Protein AF-A0AAD7MUB2-F1 (afdb_monomer)

Structure (mmCIF, N/CA/C/O backbone):
data_AF-A0AAD7MUB2-F1
#
_entry.id   AF-A0AAD7MUB2-F1
#
loop_
_atom_site.group_PDB
_atom_site.id
_atom_site.type_symbol
_atom_site.label_atom_id
_atom_site.label_alt_id
_atom_site.label_comp_id
_atom_site.label_asym_id
_atom_site.label_entity_id
_atom_site.label_seq_id
_atom_site.pdbx_PDB_ins_code
_atom_site.Cartn_x
_atom_site.Cartn_y
_atom_site.Cartn_z
_atom_site.occupancy
_atom_site.B_iso_or_equiv
_atom_site.auth_seq_id
_atom_site.auth_comp_id
_atom_site.auth_asym_id
_atom_site.auth_atom_id
_atom_site.pdbx_PDB_model_num
ATOM 1 N N . MET A 1 1 ? -45.805 -14.430 23.068 1.00 70.38 1 MET A N 1
ATOM 2 C CA . MET A 1 1 ? -45.004 -14.776 21.873 1.00 70.38 1 MET A CA 1
ATOM 3 C C . MET A 1 1 ? -43.670 -14.072 22.024 1.00 70.38 1 MET A C 1
ATOM 5 O O . MET A 1 1 ? -43.685 -12.928 22.450 1.00 70.38 1 MET A O 1
ATOM 9 N N . ARG A 1 2 ? -42.536 -14.749 21.812 1.00 73.38 2 ARG A N 1
ATOM 10 C CA . ARG A 1 2 ? -41.240 -14.055 21.768 1.00 73.38 2 ARG A CA 1
ATOM 11 C C . ARG A 1 2 ? -41.116 -13.437 20.384 1.00 73.38 2 ARG A C 1
ATOM 13 O O . ARG A 1 2 ? -41.327 -14.153 19.406 1.00 73.38 2 ARG A O 1
ATOM 20 N N . ASP A 1 3 ? -40.825 -12.145 20.323 1.00 73.94 3 ASP A N 1
ATOM 21 C CA . ASP A 1 3 ? -40.554 -11.480 19.054 1.00 73.94 3 ASP A CA 1
ATOM 22 C C . ASP A 1 3 ? -39.380 -12.177 18.353 1.00 73.94 3 ASP A C 1
ATOM 24 O O . ASP A 1 3 ? -38.435 -12.607 19.027 1.00 73.94 3 ASP A O 1
ATOM 28 N N . PRO A 1 4 ? -39.433 -12.348 17.022 1.00 80.38 4 PRO A N 1
ATOM 29 C CA . PRO A 1 4 ? -38.336 -12.955 16.286 1.00 80.38 4 PRO A CA 1
ATOM 30 C C . PRO A 1 4 ? -37.059 -12.126 16.485 1.00 80.38 4 PRO A C 1
ATOM 32 O O . PRO A 1 4 ? -36.990 -10.961 16.102 1.00 80.38 4 PRO A O 1
ATOM 35 N N . THR A 1 5 ? -36.038 -12.729 17.096 1.00 90.62 5 THR A N 1
ATOM 36 C CA . THR A 1 5 ? -34.732 -12.097 17.317 1.00 90.62 5 THR A CA 1
ATOM 37 C C . THR A 1 5 ? -33.786 -12.424 16.173 1.00 90.62 5 THR A C 1
ATOM 39 O O . THR A 1 5 ? -33.592 -13.596 15.842 1.00 90.62 5 THR A O 1
ATOM 42 N N . PHE A 1 6 ? -33.158 -11.400 15.600 1.00 93.06 6 PHE A N 1
ATOM 43 C CA . PHE A 1 6 ? -32.132 -11.581 14.581 1.00 93.06 6 PHE A CA 1
ATOM 44 C C . PHE A 1 6 ? -30.889 -12.279 15.179 1.00 93.06 6 PHE A C 1
ATOM 46 O O . PHE A 1 6 ? -30.445 -11.870 16.256 1.00 93.06 6 PHE A O 1
ATOM 53 N N . PRO A 1 7 ? -30.323 -13.324 14.542 1.00 96.38 7 PRO A N 1
ATOM 54 C CA . PRO A 1 7 ? -29.142 -14.008 15.067 1.00 96.38 7 PRO A CA 1
ATOM 55 C C . PRO A 1 7 ? -27.932 -13.074 15.204 1.00 96.38 7 PRO A C 1
ATOM 57 O O . PRO A 1 7 ? -27.599 -12.343 14.270 1.00 96.38 7 PRO A O 1
ATOM 60 N N . LEU A 1 8 ? -27.243 -13.138 16.349 1.00 96.31 8 LEU A N 1
ATOM 61 C CA . LEU A 1 8 ? -26.148 -12.220 16.692 1.00 96.31 8 LEU A CA 1
ATOM 62 C C . LEU A 1 8 ? -24.985 -12.270 15.687 1.00 96.31 8 LEU A C 1
ATOM 64 O O . LEU A 1 8 ? -24.450 -11.230 15.310 1.00 96.31 8 LEU A O 1
ATOM 68 N N . ASP A 1 9 ? -24.621 -13.463 15.217 1.00 97.38 9 ASP A N 1
ATOM 69 C CA . ASP A 1 9 ? -23.512 -13.636 14.271 1.00 97.38 9 ASP A CA 1
ATOM 70 C C . ASP A 1 9 ? -23.823 -13.021 12.902 1.00 97.38 9 ASP A C 1
ATOM 72 O O . ASP A 1 9 ? -22.957 -12.406 12.279 1.00 97.38 9 ASP A O 1
ATOM 76 N N . LEU A 1 10 ? -25.081 -13.122 12.456 1.00 97.81 10 LEU A N 1
ATOM 77 C CA . LEU A 1 10 ? -25.530 -12.467 11.229 1.00 97.81 10 LEU A CA 1
ATOM 78 C C . LEU A 1 10 ? -25.554 -10.948 11.402 1.00 97.81 10 LEU A C 1
ATOM 80 O O . LEU A 1 10 ? -25.173 -10.233 10.478 1.00 97.81 10 LEU A O 1
ATOM 84 N N . GLU A 1 11 ? -25.966 -10.449 12.574 1.00 97.62 11 GLU A N 1
ATOM 85 C CA . GLU A 1 11 ? -25.958 -9.012 12.878 1.00 97.62 11 GLU A CA 1
ATOM 86 C C . GLU A 1 11 ? -24.536 -8.467 12.746 1.00 97.62 11 GLU A C 1
ATOM 88 O O . GLU A 1 11 ? -24.288 -7.521 11.996 1.00 97.62 11 GLU A O 1
ATOM 93 N N . ARG A 1 12 ? -23.586 -9.126 13.417 1.00 97.75 12 ARG A N 1
ATOM 94 C CA . ARG A 1 12 ? -22.168 -8.785 13.371 1.00 97.75 12 ARG A CA 1
ATOM 95 C C . ARG A 1 12 ? -21.625 -8.793 11.947 1.00 97.75 12 ARG A C 1
ATOM 97 O O . ARG A 1 12 ? -21.036 -7.799 11.529 1.00 97.75 12 ARG A O 1
ATOM 104 N N . MET A 1 13 ? -21.861 -9.870 11.199 1.00 98.00 13 MET A N 1
ATOM 105 C CA . MET A 1 13 ? -21.395 -10.001 9.818 1.00 98.00 13 MET A CA 1
ATOM 106 C C . MET A 1 13 ? -21.922 -8.867 8.929 1.00 98.00 13 MET A C 1
ATOM 108 O O . MET A 1 13 ? -21.164 -8.312 8.136 1.00 98.00 13 MET A O 1
ATOM 112 N N . ILE A 1 14 ? -23.196 -8.484 9.076 1.00 97.75 14 ILE A N 1
ATOM 113 C CA . ILE A 1 14 ? -23.792 -7.374 8.318 1.00 97.75 14 ILE A CA 1
ATOM 114 C C . ILE A 1 14 ? -23.085 -6.055 8.640 1.00 97.75 14 ILE A C 1
ATOM 116 O O . ILE A 1 14 ? -22.726 -5.319 7.720 1.00 97.75 14 ILE A O 1
ATOM 120 N N . PHE A 1 15 ? -22.859 -5.753 9.921 1.00 98.38 15 PHE A N 1
ATOM 121 C CA . PHE A 1 15 ? -22.204 -4.508 10.327 1.00 98.38 15 PHE A CA 1
ATOM 122 C C . PHE A 1 15 ? -20.728 -4.449 9.924 1.00 98.38 15 PHE A C 1
ATOM 124 O O . PHE A 1 15 ? -20.286 -3.416 9.422 1.00 98.38 15 PHE A O 1
ATOM 131 N N . GLU A 1 16 ? -19.976 -5.540 10.082 1.00 97.75 16 GLU A N 1
ATOM 132 C CA . GLU A 1 16 ? -18.574 -5.621 9.650 1.00 97.75 16 GLU A CA 1
ATOM 133 C C . GLU A 1 16 ? -18.462 -5.500 8.120 1.00 97.75 16 GLU A C 1
ATOM 135 O O . GLU A 1 16 ? -17.639 -4.734 7.615 1.00 97.75 16 GLU A O 1
ATOM 140 N N . LEU A 1 17 ? -19.338 -6.168 7.357 1.00 97.00 17 LEU A N 1
ATOM 141 C CA . LEU A 1 17 ? -19.370 -6.048 5.897 1.00 97.00 17 LEU A CA 1
ATOM 142 C C . LEU A 1 17 ? -19.762 -4.634 5.448 1.00 97.00 17 LEU A C 1
ATOM 144 O O . LEU A 1 17 ? -19.149 -4.088 4.529 1.00 97.00 17 LEU A O 1
ATOM 148 N N . ALA A 1 18 ? -20.746 -4.008 6.099 1.00 96.88 18 ALA A N 1
ATOM 149 C CA . ALA A 1 18 ? -21.127 -2.625 5.822 1.00 96.88 18 ALA A CA 1
ATOM 150 C C . ALA A 1 18 ? -19.971 -1.656 6.119 1.00 96.88 18 ALA A C 1
ATOM 152 O O . ALA A 1 18 ? -19.697 -0.760 5.320 1.00 96.88 18 ALA A O 1
ATOM 153 N N . ALA A 1 19 ? -19.253 -1.866 7.225 1.00 95.50 19 ALA A N 1
ATOM 154 C CA . ALA A 1 19 ? -18.078 -1.083 7.592 1.00 95.50 19 ALA A CA 1
ATOM 155 C C . ALA A 1 19 ? -16.932 -1.234 6.575 1.00 95.50 19 ALA A C 1
ATOM 157 O O . ALA A 1 19 ? -16.300 -0.240 6.215 1.00 95.50 19 ALA A O 1
ATOM 158 N N . LEU A 1 20 ? -16.690 -2.453 6.077 1.00 91.94 20 LEU A N 1
ATOM 159 C CA . LEU A 1 20 ? -15.672 -2.741 5.061 1.00 91.94 20 LEU A CA 1
ATOM 160 C C . LEU A 1 20 ? -16.015 -2.148 3.692 1.00 91.94 20 LEU A C 1
ATOM 162 O O . LEU A 1 20 ? -15.165 -1.531 3.060 1.00 91.94 20 LEU A O 1
ATOM 166 N N . THR A 1 21 ? -17.253 -2.331 3.238 1.00 91.62 21 THR A N 1
ATOM 167 C CA . THR A 1 21 ? -17.696 -1.910 1.897 1.00 91.62 21 THR A CA 1
ATOM 168 C C . THR A 1 21 ? -18.002 -0.419 1.815 1.00 91.62 21 THR A C 1
ATOM 170 O O . THR A 1 21 ? -17.938 0.169 0.736 1.00 91.62 21 THR A O 1
ATOM 173 N N . ARG A 1 22 ? -18.336 0.221 2.944 1.00 91.56 22 ARG A N 1
ATOM 174 C CA . ARG A 1 22 ? -18.648 1.654 3.015 1.00 91.56 22 ARG A CA 1
ATOM 175 C C . ARG A 1 22 ? -17.917 2.326 4.182 1.00 91.56 22 ARG A C 1
ATOM 177 O O . ARG A 1 22 ? -18.574 2.776 5.123 1.00 91.56 22 ARG A O 1
ATOM 184 N N . PRO A 1 23 ? -16.585 2.519 4.111 1.00 90.06 23 PRO A N 1
ATOM 185 C CA . PRO A 1 23 ? -15.813 3.094 5.219 1.00 90.06 23 PRO A CA 1
ATOM 186 C C . PRO A 1 23 ? -16.300 4.471 5.692 1.00 90.06 23 PRO A C 1
ATOM 188 O O . PRO A 1 23 ? -16.226 4.792 6.873 1.00 90.06 23 PRO A O 1
ATOM 191 N N . ARG A 1 24 ? -16.902 5.270 4.799 1.00 88.19 24 ARG A N 1
ATOM 192 C CA . ARG A 1 24 ? -17.523 6.561 5.155 1.00 88.19 24 ARG A CA 1
ATOM 193 C C . ARG A 1 24 ? -18.722 6.433 6.102 1.00 88.19 24 ARG A C 1
ATOM 195 O O . ARG A 1 24 ? -19.047 7.386 6.795 1.00 88.19 24 ARG A O 1
ATOM 202 N N . SER A 1 25 ? -19.384 5.277 6.127 1.00 93.31 25 SER A N 1
ATOM 203 C CA . SER A 1 25 ? -20.539 5.013 6.994 1.00 93.31 25 SER A CA 1
ATOM 204 C C . SER A 1 25 ? -20.143 4.514 8.382 1.00 93.31 25 SER A C 1
ATOM 206 O O . SER A 1 25 ? -20.994 4.498 9.265 1.00 93.31 25 SER A O 1
ATOM 208 N N . VAL A 1 26 ? -18.876 4.138 8.601 1.00 94.75 26 VAL A N 1
ATOM 209 C CA . VAL A 1 26 ? -18.394 3.536 9.857 1.00 94.75 26 VAL A CA 1
ATOM 210 C C . VAL A 1 26 ? -18.782 4.372 11.073 1.00 94.75 26 VAL A C 1
ATOM 212 O O . VAL A 1 26 ? -19.316 3.825 12.029 1.00 94.75 26 VAL A O 1
ATOM 215 N N . LEU A 1 27 ? -18.617 5.696 11.014 1.00 94.44 27 LEU A N 1
ATOM 216 C CA . LEU A 1 27 ? -18.981 6.582 12.125 1.00 94.44 27 LEU A CA 1
ATOM 217 C C . LEU A 1 27 ? -20.468 6.499 12.491 1.00 94.44 27 LEU A C 1
ATOM 219 O O . LEU A 1 27 ? -20.793 6.493 13.671 1.00 94.44 27 LEU A O 1
ATOM 223 N N . ASN A 1 28 ? -21.362 6.367 11.507 1.00 96.94 28 ASN A N 1
ATOM 224 C CA . ASN A 1 28 ? -22.795 6.206 11.764 1.00 96.94 28 ASN A CA 1
ATOM 225 C C . ASN A 1 28 ? -23.104 4.819 12.339 1.00 96.94 28 ASN A C 1
ATOM 227 O O . ASN A 1 28 ? -23.931 4.695 13.238 1.00 96.94 28 ASN A O 1
ATOM 231 N N . LEU A 1 29 ? -22.419 3.777 11.854 1.00 97.75 29 LEU A N 1
ATOM 232 C CA . LEU A 1 29 ? -22.585 2.411 12.359 1.00 97.75 29 LEU A CA 1
ATOM 233 C C . LEU A 1 29 ? -22.169 2.303 13.835 1.00 97.75 29 LEU A C 1
ATOM 235 O O . LEU A 1 29 ? -22.843 1.631 14.612 1.00 97.75 29 LEU A O 1
ATOM 239 N N . LEU A 1 30 ? -21.121 3.023 14.250 1.00 97.50 30 LEU A N 1
ATOM 240 C CA . LEU A 1 30 ? -20.659 3.064 15.644 1.00 97.50 30 LEU A CA 1
ATOM 241 C C . LEU A 1 30 ? -21.696 3.617 16.633 1.00 97.50 30 LEU A C 1
ATOM 243 O O . LEU A 1 30 ? -21.559 3.368 17.832 1.00 97.50 30 LEU A O 1
ATOM 247 N N . LEU A 1 31 ? -22.704 4.353 16.152 1.00 97.75 31 LEU A N 1
ATOM 248 C CA . LEU A 1 31 ? -23.759 4.963 16.968 1.00 97.75 31 LEU A CA 1
ATOM 249 C C . LEU A 1 31 ? -24.996 4.070 17.131 1.00 97.75 31 LEU A C 1
ATOM 251 O O . LEU A 1 31 ? -25.878 4.402 17.917 1.00 97.75 31 LEU A O 1
ATOM 255 N N . VAL A 1 32 ? -25.080 2.950 16.404 1.00 97.81 32 VAL A N 1
ATOM 256 C CA . VAL A 1 32 ? -26.291 2.112 16.371 1.00 97.81 32 VAL A CA 1
ATOM 257 C C . VAL A 1 32 ? -26.535 1.407 17.706 1.00 97.81 32 VAL A C 1
ATOM 259 O O . VAL A 1 32 ? -27.643 1.441 18.234 1.00 97.81 32 VAL A O 1
ATOM 262 N N . ALA A 1 33 ? -25.512 0.747 18.250 1.00 97.62 33 ALA A N 1
ATOM 263 C CA . ALA A 1 33 ? -25.576 0.050 19.531 1.00 97.62 33 ALA A CA 1
ATOM 264 C C . ALA A 1 33 ? -24.166 -0.190 20.084 1.00 97.62 33 ALA A C 1
ATOM 266 O O . ALA A 1 33 ? -23.201 -0.286 19.328 1.00 97.62 33 ALA A O 1
ATOM 267 N N . TRP A 1 34 ? -24.048 -0.393 21.399 1.00 97.81 34 TRP A N 1
ATOM 268 C CA . TRP A 1 34 ? -22.759 -0.667 22.048 1.00 97.81 34 TRP A CA 1
ATOM 269 C C . TRP A 1 34 ? -22.034 -1.901 21.478 1.00 97.81 34 TRP A C 1
ATOM 271 O O . TRP A 1 34 ? -20.836 -1.853 21.217 1.00 97.81 34 TRP A O 1
ATOM 281 N N . ARG A 1 35 ? -22.753 -3.000 21.211 1.00 97.69 35 ARG A N 1
ATOM 282 C CA . ARG A 1 35 ? -22.152 -4.203 20.603 1.00 97.69 35 ARG A CA 1
ATOM 283 C C . ARG A 1 35 ? -21.643 -3.952 19.181 1.00 97.69 35 ARG A C 1
ATOM 285 O O . ARG A 1 35 ? -20.557 -4.401 18.833 1.00 97.69 35 ARG A O 1
ATOM 292 N N . VAL A 1 36 ? -22.392 -3.173 18.396 1.00 97.94 36 VAL A N 1
ATOM 293 C CA . VAL A 1 36 ? -22.002 -2.777 17.036 1.00 97.94 36 VAL A CA 1
ATOM 294 C C . VAL A 1 36 ? -20.756 -1.906 17.086 1.00 97.94 36 VAL A C 1
ATOM 296 O O . VAL A 1 36 ? -19.860 -2.093 16.271 1.00 97.94 36 VAL A O 1
ATOM 299 N N . ASN A 1 37 ? -20.659 -1.015 18.077 1.00 97.88 37 ASN A N 1
ATOM 300 C CA . ASN A 1 37 ? -19.459 -0.225 18.311 1.00 97.88 37 ASN A CA 1
ATOM 301 C C . ASN A 1 37 ? -18.219 -1.122 18.463 1.00 97.88 37 ASN A C 1
ATOM 303 O O . ASN A 1 37 ? -17.254 -0.931 17.733 1.00 97.88 37 ASN A O 1
ATOM 307 N N . ILE A 1 38 ? -18.281 -2.163 19.301 1.00 97.56 38 ILE A N 1
ATOM 308 C CA . ILE A 1 38 ? -17.167 -3.109 19.492 1.00 97.56 38 ILE A CA 1
ATOM 309 C C . ILE A 1 38 ? -16.768 -3.807 18.185 1.00 97.56 38 ILE A C 1
ATOM 311 O O . ILE A 1 38 ? -15.579 -3.958 17.908 1.00 97.56 38 ILE A O 1
ATOM 315 N N . TRP A 1 39 ? -17.741 -4.249 17.387 1.00 97.94 39 TRP A N 1
ATOM 316 C CA . TRP A 1 39 ? -17.469 -4.970 16.138 1.00 97.94 39 TRP A CA 1
ATOM 317 C C . TRP A 1 39 ? -16.909 -4.058 15.047 1.00 97.94 39 TRP A C 1
ATOM 319 O O . TRP A 1 39 ? -16.005 -4.440 14.311 1.00 97.94 39 TRP A O 1
ATOM 329 N N . VAL A 1 40 ? -17.438 -2.840 14.947 1.00 98.25 40 VAL A N 1
ATOM 330 C CA . VAL A 1 40 ? -17.154 -1.919 13.844 1.00 98.25 40 VAL A CA 1
ATOM 331 C C . VAL A 1 40 ? -15.949 -1.021 14.130 1.00 98.25 40 VAL A C 1
ATOM 333 O O . VAL A 1 40 ? -15.270 -0.607 13.193 1.00 98.25 40 VAL A O 1
ATOM 336 N N . GLU A 1 41 ? -15.629 -0.733 15.394 1.00 97.56 41 GLU A N 1
ATOM 337 C CA . GLU A 1 41 ? -14.544 0.188 15.756 1.00 97.56 41 GLU A CA 1
ATOM 338 C C . GLU A 1 41 ? -13.191 -0.161 15.113 1.00 97.56 41 GLU A C 1
ATOM 340 O O . GLU A 1 41 ? -12.570 0.750 14.559 1.00 97.56 41 GLU A O 1
ATOM 345 N N . PRO A 1 42 ? -12.735 -1.428 15.058 1.00 97.62 42 PRO A N 1
ATOM 346 C CA . PRO A 1 42 ? -11.494 -1.778 14.361 1.00 97.62 42 PRO A CA 1
ATOM 347 C C . PRO A 1 42 ? -11.459 -1.327 12.891 1.00 97.62 42 PRO A C 1
ATOM 349 O O . PRO A 1 42 ? -10.398 -0.982 12.371 1.00 97.62 42 PRO A O 1
ATOM 352 N N . HIS A 1 43 ? -12.615 -1.268 12.221 1.00 96.19 43 HIS A N 1
ATOM 353 C CA . HIS A 1 43 ? -12.719 -0.833 10.828 1.00 96.19 43 HIS A CA 1
ATOM 354 C C . HIS A 1 43 ? -12.506 0.673 10.656 1.00 96.19 43 HIS A C 1
ATOM 356 O O . HIS A 1 43 ? -12.027 1.088 9.601 1.00 96.19 43 HIS A O 1
ATOM 362 N N . LEU A 1 44 ? -12.774 1.484 11.687 1.00 95.06 44 LEU A N 1
ATOM 363 C CA . LEU A 1 44 ? -12.456 2.917 11.680 1.00 95.06 44 LEU A CA 1
ATOM 364 C C . LEU A 1 44 ? -10.945 3.153 11.582 1.00 95.06 44 LEU A C 1
ATOM 366 O O . LEU A 1 44 ? -10.503 4.069 10.895 1.00 95.06 44 LEU A O 1
ATOM 370 N N . TYR A 1 45 ? -10.159 2.308 12.252 1.00 96.06 45 TYR A N 1
ATOM 371 C CA . TYR A 1 45 ? -8.700 2.411 12.313 1.00 96.06 45 TYR A CA 1
ATOM 372 C C . TYR A 1 45 ? -7.988 1.577 11.245 1.00 96.06 45 TYR A C 1
ATOM 374 O O . TYR A 1 45 ? -6.760 1.595 11.175 1.00 96.06 45 TYR A O 1
ATOM 382 N N . ARG A 1 46 ? -8.731 0.848 10.402 1.00 96.25 46 ARG A N 1
ATOM 383 C CA . ARG A 1 46 ? -8.153 -0.040 9.384 1.00 96.25 46 ARG A CA 1
ATOM 384 C C . ARG A 1 46 ? -7.213 0.690 8.431 1.00 96.25 46 ARG A C 1
ATOM 386 O O . ARG A 1 46 ? -6.177 0.136 8.056 1.00 96.25 46 ARG A O 1
ATOM 393 N N . THR A 1 47 ? -7.569 1.920 8.077 1.00 95.50 47 THR A N 1
ATOM 394 C CA . THR A 1 47 ? -6.780 2.801 7.219 1.00 95.50 47 THR A CA 1
ATOM 395 C C . THR A 1 47 ? -6.497 4.095 7.962 1.00 95.50 47 THR A C 1
ATOM 397 O O . THR A 1 47 ? -7.426 4.827 8.295 1.00 95.50 47 THR A O 1
ATOM 400 N N . LEU A 1 48 ? -5.220 4.388 8.195 1.00 95.56 48 LEU A N 1
ATOM 401 C CA . LEU A 1 48 ? -4.775 5.639 8.797 1.00 95.56 48 LEU A CA 1
ATOM 402 C C . LEU A 1 48 ? -4.018 6.475 7.771 1.00 95.56 48 LEU A C 1
ATOM 404 O O . LEU A 1 48 ? -3.078 6.000 7.137 1.00 95.56 48 LEU A O 1
ATOM 408 N N . VAL A 1 49 ? -4.424 7.736 7.648 1.00 95.25 49 VAL A N 1
ATOM 409 C CA . VAL A 1 49 ? -3.714 8.755 6.876 1.00 95.25 49 VAL A CA 1
ATOM 410 C C . VAL A 1 49 ? -3.241 9.826 7.848 1.00 95.25 49 VAL A C 1
ATOM 412 O O . VAL A 1 49 ? -4.064 10.508 8.468 1.00 95.25 49 VAL A O 1
ATOM 415 N N . ILE A 1 50 ? -1.925 9.951 8.001 1.00 95.69 50 ILE A N 1
ATOM 416 C CA . ILE A 1 50 ? -1.292 10.883 8.933 1.00 95.69 50 ILE A CA 1
ATOM 417 C C . ILE A 1 50 ? -0.418 11.857 8.152 1.00 95.69 50 ILE A C 1
ATOM 419 O O . ILE A 1 50 ? 0.531 11.453 7.489 1.00 95.69 50 ILE A O 1
ATOM 423 N N . GLY A 1 51 ? -0.746 13.144 8.239 1.00 92.94 51 GLY A N 1
ATOM 424 C CA . GLY A 1 51 ? 0.002 14.206 7.571 1.00 92.94 51 GLY A CA 1
ATOM 425 C C . GLY A 1 51 ? -0.696 15.561 7.629 1.00 92.94 51 GLY A C 1
ATOM 426 O O . GLY A 1 51 ? -1.801 15.637 8.173 1.00 92.94 51 GLY A O 1
ATOM 427 N N . PRO A 1 52 ? -0.082 16.639 7.107 1.00 86.38 52 PRO A N 1
ATOM 428 C CA . PRO A 1 52 ? -0.530 18.017 7.319 1.00 86.38 52 PRO A CA 1
ATOM 429 C C . PRO A 1 52 ? -1.732 18.440 6.463 1.00 86.38 52 PRO A C 1
ATOM 431 O O . PRO A 1 52 ? -2.559 19.212 6.956 1.00 86.38 52 PRO A O 1
ATOM 434 N N . SER A 1 53 ? -1.891 17.923 5.241 1.00 81.69 53 SER A N 1
ATOM 435 C CA . SER A 1 53 ? -2.967 18.348 4.328 1.00 81.69 53 SER A CA 1
ATOM 436 C C . SER A 1 53 ? -4.043 17.266 4.143 1.00 81.69 53 SER A C 1
ATOM 438 O O . SER A 1 53 ? -3.784 16.079 4.361 1.00 81.69 53 SER A O 1
ATOM 440 N N . PRO A 1 54 ? -5.286 17.653 3.800 1.00 75.69 54 PRO A N 1
ATOM 441 C CA . PRO A 1 54 ? -6.377 16.705 3.606 1.00 75.69 54 PRO A CA 1
ATOM 442 C C . PRO A 1 54 ? -6.145 15.807 2.385 1.00 75.69 54 PRO A C 1
ATOM 444 O O . PRO A 1 54 ? -5.750 16.276 1.322 1.00 75.69 54 PRO A O 1
ATOM 447 N N . VAL A 1 55 ? -6.469 14.523 2.539 1.00 78.50 55 VAL A N 1
ATOM 448 C CA . VAL A 1 55 ? -6.636 13.571 1.434 1.00 78.50 55 VAL A CA 1
ATOM 449 C C . VAL A 1 55 ? -8.133 13.351 1.244 1.00 78.50 55 VAL A C 1
ATOM 451 O O . VAL A 1 55 ? -8.850 13.065 2.204 1.00 78.50 55 VAL A O 1
ATOM 454 N N . PHE A 1 56 ? -8.636 13.539 0.026 1.00 78.69 56 PHE A N 1
ATOM 455 C CA . PHE A 1 56 ? -10.075 13.545 -0.221 1.00 78.69 56 PHE A CA 1
ATOM 456 C C . PHE A 1 56 ? -10.712 12.163 -0.009 1.00 78.69 56 PHE A C 1
ATOM 458 O O . PHE A 1 56 ? -10.511 11.233 -0.782 1.00 78.69 56 PHE A O 1
ATOM 465 N N . GLY A 1 57 ? -11.583 12.044 0.994 1.00 77.44 57 GLY A N 1
ATOM 466 C CA . GLY A 1 57 ? -12.446 10.873 1.166 1.00 77.44 57 GLY A CA 1
ATOM 467 C C . GLY A 1 57 ? -11.922 9.773 2.091 1.00 77.44 57 GLY A C 1
ATOM 468 O O . GLY A 1 57 ? -12.646 8.791 2.269 1.00 77.44 57 GLY A O 1
ATOM 469 N N . LEU A 1 58 ? -10.754 9.955 2.714 1.00 81.75 58 LEU A N 1
ATOM 470 C CA . LEU A 1 58 ? -10.278 9.134 3.831 1.00 81.75 58 LEU A CA 1
ATOM 471 C C . LEU A 1 58 ? -10.212 9.958 5.127 1.00 81.75 58 LEU A C 1
ATOM 473 O O . LEU A 1 58 ? -9.837 11.133 5.082 1.00 81.75 58 LEU A O 1
ATOM 477 N N . PRO A 1 59 ? -10.548 9.370 6.291 1.00 81.06 59 PRO A N 1
ATOM 478 C CA . PRO A 1 59 ? -10.324 10.021 7.576 1.00 81.06 59 PRO A CA 1
ATOM 479 C C . PRO A 1 59 ? -8.837 10.346 7.769 1.00 81.06 59 PRO A C 1
ATOM 481 O O . PRO A 1 59 ? -7.983 9.461 7.702 1.00 81.06 59 PRO A O 1
ATOM 484 N N . ARG A 1 60 ? -8.533 11.623 8.020 1.00 88.06 60 ARG A N 1
ATOM 485 C CA . ARG A 1 60 ? -7.181 12.098 8.336 1.00 88.06 60 ARG A CA 1
ATOM 486 C C . ARG A 1 60 ? -7.010 12.239 9.840 1.00 88.06 60 ARG A C 1
ATOM 488 O O . ARG A 1 60 ? -7.906 12.714 10.536 1.00 88.06 60 ARG A O 1
ATOM 495 N N . CYS A 1 61 ? -5.820 11.909 10.313 1.00 92.56 61 CYS A N 1
ATOM 496 C CA . CYS A 1 61 ? -5.400 12.088 11.689 1.00 92.56 61 CYS A CA 1
ATOM 497 C C . CYS A 1 61 ? -4.136 12.963 11.724 1.00 92.56 61 CYS A C 1
ATOM 499 O O . CYS A 1 61 ? -3.202 12.720 10.966 1.00 92.56 61 CYS A O 1
ATOM 501 N N . SER A 1 62 ? -4.089 13.999 12.567 1.00 94.88 62 SER A N 1
ATOM 502 C CA . SER A 1 62 ? -2.824 14.703 12.828 1.00 94.88 62 SER A CA 1
ATOM 503 C C . SER A 1 62 ? -1.936 13.861 13.749 1.00 94.88 62 SER A C 1
ATOM 505 O O . SER A 1 62 ? -2.416 12.927 14.396 1.00 94.88 62 SER A O 1
ATOM 507 N N . VAL A 1 63 ? -0.652 14.201 13.866 1.00 95.75 63 VAL A N 1
ATOM 508 C CA . VAL A 1 63 ? 0.255 13.506 14.795 1.00 95.75 63 VAL A CA 1
ATOM 509 C C . VAL A 1 63 ? -0.243 13.629 16.243 1.00 95.75 63 VAL A C 1
ATOM 511 O O . VAL A 1 63 ? -0.191 12.670 17.010 1.00 95.75 63 VAL A O 1
ATOM 514 N N . GLU A 1 64 ? -0.808 14.774 16.624 1.00 96.31 64 GLU A N 1
ATOM 515 C CA . GLU A 1 64 ? -1.367 15.011 17.958 1.00 96.31 64 GLU A CA 1
ATOM 516 C C . GLU A 1 64 ? -2.591 14.130 18.222 1.00 96.31 64 GLU A C 1
ATOM 518 O O . GLU A 1 64 ? -2.718 13.555 19.306 1.00 96.31 64 GLU A O 1
ATOM 523 N N . ILE A 1 65 ? -3.486 13.999 17.237 1.00 95.88 65 ILE A N 1
ATOM 524 C CA . ILE A 1 65 ? -4.650 13.110 17.339 1.00 95.88 65 ILE A CA 1
ATOM 525 C C . ILE A 1 65 ? -4.177 11.655 17.418 1.00 95.88 65 ILE A C 1
ATOM 527 O O . ILE A 1 65 ? -4.675 10.903 18.256 1.00 95.88 65 ILE A O 1
ATOM 531 N N . PHE A 1 66 ? -3.171 11.266 16.632 1.00 97.00 66 PHE A N 1
ATOM 532 C CA . PHE A 1 66 ? -2.609 9.919 16.683 1.00 97.00 66 PHE A CA 1
ATOM 533 C C . PHE A 1 66 ? -2.014 9.614 18.061 1.00 97.00 66 PHE A C 1
ATOM 535 O O . PHE A 1 66 ? -2.309 8.577 18.651 1.00 97.00 66 PHE A O 1
ATOM 542 N N . ASN A 1 67 ? -1.276 10.556 18.644 1.00 97.06 67 ASN A N 1
ATOM 543 C CA . ASN A 1 67 ? -0.748 10.417 19.999 1.00 97.06 67 ASN A CA 1
ATOM 544 C C . ASN A 1 67 ? -1.862 10.255 21.048 1.00 97.06 67 ASN A C 1
ATOM 546 O O . ASN A 1 67 ? -1.694 9.510 22.014 1.00 97.06 67 ASN A O 1
ATOM 550 N N . ARG A 1 68 ? -3.022 10.903 20.870 1.00 97.44 68 ARG A N 1
ATOM 551 C CA . ARG A 1 68 ? -4.200 10.669 21.728 1.00 97.44 68 ARG A CA 1
ATOM 552 C C . ARG A 1 68 ? -4.784 9.271 21.527 1.00 97.44 68 ARG A C 1
ATOM 554 O O . ARG A 1 68 ? -5.154 8.630 22.508 1.00 97.44 68 ARG A O 1
ATOM 561 N N . ILE A 1 69 ? -4.832 8.778 20.290 1.00 96.75 69 ILE A N 1
ATOM 562 C CA . ILE A 1 69 ? -5.267 7.408 19.983 1.00 96.75 69 ILE A CA 1
ATOM 563 C C . ILE A 1 69 ? -4.354 6.398 20.689 1.00 96.75 69 ILE A C 1
ATOM 565 O O . ILE A 1 69 ? -4.853 5.538 21.405 1.00 96.75 69 ILE A O 1
ATOM 569 N N . VAL A 1 70 ? -3.031 6.547 20.586 1.00 97.25 70 VAL A N 1
ATOM 570 C CA . VAL A 1 70 ? -2.056 5.663 21.257 1.00 97.25 70 VAL A CA 1
ATOM 571 C C . VAL A 1 70 ? -2.224 5.659 22.780 1.00 97.25 70 VAL A C 1
ATOM 573 O O . VAL A 1 70 ? -2.050 4.624 23.413 1.00 97.25 70 VAL A O 1
ATOM 576 N N . ARG A 1 71 ? -2.596 6.793 23.387 1.00 97.38 71 ARG A N 1
ATOM 577 C CA . ARG A 1 71 ? -2.846 6.882 24.839 1.00 97.38 71 ARG A CA 1
ATOM 578 C C . ARG A 1 71 ? -4.170 6.255 25.279 1.00 97.38 71 ARG A C 1
ATOM 580 O O . ARG A 1 71 ? -4.304 5.899 26.442 1.00 97.38 71 ARG A O 1
ATOM 587 N N . THR A 1 72 ? -5.156 6.185 24.388 1.00 97.38 72 THR A N 1
ATOM 588 C CA . THR A 1 72 ? -6.526 5.742 24.714 1.00 97.38 72 THR A CA 1
ATOM 589 C C . THR A 1 72 ? -6.822 4.319 24.256 1.00 97.38 72 THR A C 1
ATOM 591 O O . THR A 1 72 ? -7.726 3.681 24.792 1.00 97.38 72 THR A O 1
ATOM 594 N N . LYS A 1 73 ? -6.072 3.804 23.279 1.00 97.50 73 LYS A N 1
ATOM 595 C CA . LYS A 1 73 ? -6.203 2.449 22.743 1.00 97.50 73 LYS A CA 1
ATOM 596 C C . LYS A 1 73 ? -5.051 1.575 23.214 1.00 97.50 73 LYS A C 1
ATOM 598 O O . LYS A 1 73 ? -3.924 2.036 23.364 1.00 97.50 73 LYS A O 1
ATOM 603 N N . SER A 1 74 ? -5.325 0.289 23.427 1.00 96.94 74 SER A N 1
ATOM 604 C CA . SER A 1 74 ? -4.266 -0.653 23.777 1.00 96.94 74 SER A CA 1
ATOM 605 C C . SER A 1 74 ? -3.301 -0.855 22.595 1.00 96.94 74 SER A C 1
ATOM 607 O O . SER A 1 74 ? -3.722 -0.809 21.433 1.00 96.94 74 SER A O 1
ATOM 609 N N . PRO A 1 75 ? -2.016 -1.162 22.847 1.00 96.31 75 PRO A N 1
ATOM 610 C CA . PRO A 1 75 ? -1.074 -1.491 21.775 1.00 96.31 75 PRO A CA 1
ATOM 611 C C . PRO A 1 75 ? -1.531 -2.674 20.906 1.00 96.31 75 PRO A C 1
ATOM 613 O O . PRO A 1 75 ? -1.337 -2.675 19.690 1.00 96.31 75 PRO A O 1
ATOM 616 N N . SER A 1 76 ? -2.184 -3.674 21.510 1.00 96.81 76 SER A N 1
ATOM 617 C CA . SER A 1 76 ? -2.749 -4.818 20.785 1.00 96.81 76 SER A CA 1
ATOM 618 C C . SER A 1 76 ? -3.898 -4.411 19.863 1.00 96.81 76 SER A C 1
ATOM 620 O O . SER A 1 76 ? -4.005 -4.945 18.761 1.00 96.81 76 SER A O 1
ATOM 622 N N . PHE A 1 77 ? -4.720 -3.437 20.264 1.00 97.50 77 PHE A N 1
ATOM 623 C CA . PHE A 1 77 ? -5.802 -2.921 19.433 1.00 97.50 77 PHE A CA 1
ATOM 624 C C . PHE A 1 77 ? -5.263 -2.294 18.145 1.00 97.50 77 PHE A C 1
ATOM 626 O O . PHE A 1 77 ? -5.721 -2.656 17.063 1.00 97.50 77 PHE A O 1
ATOM 633 N N . LEU A 1 78 ? -4.265 -1.406 18.231 1.00 97.06 78 LEU A N 1
ATOM 634 C CA . LEU A 1 78 ? -3.694 -0.752 17.045 1.00 97.06 78 LEU A CA 1
ATOM 635 C C . LEU A 1 78 ? -2.965 -1.743 16.140 1.00 97.06 78 LEU A C 1
ATOM 637 O O . LEU A 1 78 ? -3.193 -1.746 14.931 1.00 97.06 78 LEU A O 1
ATOM 641 N N . ARG A 1 79 ? -2.179 -2.655 16.726 1.00 95.94 79 ARG A N 1
ATOM 642 C CA . ARG A 1 79 ? -1.548 -3.766 15.999 1.00 95.94 79 ARG A CA 1
ATOM 643 C C . ARG A 1 79 ? -2.577 -4.590 15.217 1.00 95.94 79 ARG A C 1
ATOM 645 O O . ARG A 1 79 ? -2.343 -4.952 14.068 1.00 95.94 79 ARG A O 1
ATOM 652 N N . ASN A 1 80 ? -3.732 -4.871 15.811 1.00 96.31 80 ASN A N 1
ATOM 653 C CA . ASN A 1 80 ? -4.740 -5.721 15.184 1.00 96.31 80 ASN A CA 1
ATOM 654 C C . ASN A 1 80 ? -5.688 -4.969 14.248 1.00 96.31 80 ASN A C 1
ATOM 656 O O . ASN A 1 80 ? -6.253 -5.607 13.364 1.00 96.31 80 ASN A O 1
ATOM 660 N N . SER A 1 81 ? -5.848 -3.657 14.407 1.00 96.94 81 SER A N 1
ATOM 661 C CA . SER A 1 81 ? -6.813 -2.876 13.628 1.00 96.94 81 SER A CA 1
ATOM 662 C C . SER A 1 81 ? -6.179 -2.242 12.395 1.00 96.94 81 SER A C 1
ATOM 664 O O . SER A 1 81 ? -6.758 -2.320 11.317 1.00 96.94 81 SER A O 1
ATOM 666 N N . VAL A 1 82 ? -4.979 -1.667 12.516 1.00 97.31 82 VAL A N 1
ATOM 667 C CA . VAL A 1 82 ? -4.334 -0.927 11.422 1.00 97.31 82 VAL A CA 1
ATOM 668 C C . VAL A 1 82 ? -3.777 -1.901 10.382 1.00 97.31 82 VAL A C 1
ATOM 670 O O . VAL A 1 82 ? -3.018 -2.814 10.710 1.00 97.31 82 VAL A O 1
ATOM 673 N N . ARG A 1 83 ? -4.166 -1.714 9.116 1.00 97.44 83 ARG A N 1
ATOM 674 C CA . ARG A 1 83 ? -3.706 -2.514 7.964 1.00 97.44 83 ARG A CA 1
ATOM 675 C C . ARG A 1 83 ? -3.091 -1.655 6.872 1.00 97.44 83 ARG A C 1
ATOM 677 O O . ARG A 1 83 ? -2.140 -2.087 6.227 1.00 97.44 83 ARG A O 1
ATOM 684 N N . ASN A 1 84 ? -3.608 -0.444 6.698 1.00 97.31 84 ASN A N 1
ATOM 685 C CA . ASN A 1 84 ? -3.126 0.506 5.711 1.00 97.31 84 ASN A CA 1
ATOM 686 C C . ASN A 1 84 ? -2.661 1.769 6.421 1.00 97.31 84 ASN A C 1
ATOM 688 O O . ASN A 1 84 ? -3.417 2.356 7.198 1.00 97.31 84 ASN A O 1
ATOM 692 N N . LEU A 1 85 ? -1.434 2.184 6.143 1.00 96.56 85 LEU A N 1
ATOM 693 C CA . LEU A 1 85 ? -0.848 3.373 6.729 1.00 96.56 85 LEU A CA 1
ATOM 694 C C . LEU A 1 85 ? -0.249 4.241 5.629 1.00 96.56 85 LEU A C 1
ATOM 696 O O . LEU A 1 85 ? 0.625 3.800 4.886 1.00 96.56 85 LEU A O 1
ATOM 700 N N . MET A 1 86 ? -0.719 5.480 5.556 1.00 95.94 86 MET A N 1
ATOM 701 C CA . MET A 1 86 ? -0.093 6.541 4.783 1.00 95.94 86 MET A CA 1
ATOM 702 C C . MET A 1 86 ? 0.477 7.573 5.744 1.00 95.94 86 MET A C 1
ATOM 704 O O . MET A 1 86 ? -0.249 8.113 6.582 1.00 95.94 86 MET A O 1
ATOM 708 N N . ILE A 1 87 ? 1.765 7.851 5.598 1.00 94.44 87 ILE A N 1
ATOM 709 C CA . ILE A 1 87 ? 2.479 8.877 6.346 1.00 94.44 87 ILE A CA 1
ATOM 710 C C . ILE A 1 87 ? 2.974 9.921 5.354 1.00 94.44 87 ILE A C 1
ATOM 712 O O . ILE A 1 87 ? 3.586 9.572 4.346 1.00 94.44 87 ILE A O 1
ATOM 716 N N . TRP A 1 88 ? 2.726 11.194 5.640 1.00 91.94 88 TRP A N 1
ATOM 717 C CA . TRP A 1 88 ? 3.189 12.292 4.804 1.00 91.94 88 TRP A CA 1
ATOM 718 C C . TRP A 1 88 ? 3.521 13.528 5.629 1.00 91.94 88 TRP A C 1
ATOM 720 O O . TRP A 1 88 ? 2.728 13.921 6.480 1.00 91.94 88 TRP A O 1
ATOM 730 N N . GLY A 1 89 ? 4.665 14.166 5.365 1.00 90.50 89 GLY A N 1
ATOM 731 C CA . GLY A 1 89 ? 5.002 15.456 5.974 1.00 90.50 89 GLY A CA 1
ATOM 732 C C . GLY A 1 89 ? 5.111 15.392 7.500 1.00 90.50 89 GLY A C 1
ATOM 733 O O . GLY A 1 89 ? 4.672 16.308 8.193 1.00 90.50 89 GLY A O 1
ATOM 734 N N . VAL A 1 90 ? 5.645 14.285 8.019 1.00 92.19 90 VAL A N 1
ATOM 735 C CA . VAL A 1 90 ? 5.980 14.111 9.439 1.00 92.19 90 VAL A CA 1
ATOM 736 C C . VAL A 1 90 ? 7.491 13.957 9.584 1.00 92.19 90 VAL A C 1
ATOM 738 O O . VAL A 1 90 ? 8.174 13.559 8.639 1.00 92.19 90 VAL A O 1
ATOM 741 N N . THR A 1 91 ? 8.019 14.229 10.774 1.00 91.75 91 THR A N 1
ATOM 742 C CA . THR A 1 91 ? 9.444 14.007 11.048 1.00 91.75 91 THR A CA 1
ATOM 743 C C . THR A 1 91 ? 9.756 12.519 11.167 1.00 91.75 91 THR A C 1
ATOM 745 O O . THR A 1 91 ? 8.890 11.705 11.507 1.00 91.75 91 THR A O 1
ATOM 748 N N . ALA A 1 92 ? 11.019 12.149 10.980 1.00 89.06 92 ALA A N 1
ATOM 749 C CA . ALA A 1 92 ? 11.459 10.765 11.114 1.00 89.06 92 ALA A CA 1
ATOM 750 C C . ALA A 1 92 ? 11.102 10.135 12.477 1.00 89.06 92 ALA A C 1
ATOM 752 O O . ALA A 1 92 ? 10.618 9.005 12.563 1.00 89.06 92 ALA A O 1
ATOM 753 N N . ASN A 1 93 ? 11.253 10.892 13.568 1.00 90.31 93 ASN A N 1
ATOM 754 C CA . ASN A 1 93 ? 10.889 10.430 14.911 1.00 90.31 93 ASN A CA 1
ATOM 755 C C . ASN A 1 93 ? 9.376 10.208 15.074 1.00 90.31 93 ASN A C 1
ATOM 757 O O . ASN A 1 93 ? 8.950 9.277 15.768 1.00 90.31 93 ASN A O 1
ATOM 761 N N . GLN A 1 94 ? 8.556 11.040 14.428 1.00 93.31 94 GLN A N 1
ATOM 762 C CA . GLN A 1 94 ? 7.105 10.861 14.413 1.00 93.31 94 GLN A CA 1
ATOM 763 C C . GLN A 1 94 ? 6.730 9.609 13.619 1.00 93.31 94 GLN A C 1
ATOM 765 O O . GLN A 1 94 ? 5.993 8.772 14.137 1.00 93.31 94 GLN A O 1
ATOM 770 N N . ALA A 1 95 ? 7.286 9.433 12.418 1.00 93.12 95 ALA A N 1
ATOM 771 C CA . ALA A 1 95 ? 7.061 8.245 11.599 1.00 93.12 95 ALA A CA 1
ATOM 772 C C . ALA A 1 95 ? 7.474 6.959 12.334 1.00 93.12 95 ALA A C 1
ATOM 774 O O . ALA A 1 95 ? 6.672 6.031 12.414 1.00 93.12 95 ALA A O 1
ATOM 775 N N . LYS A 1 96 ? 8.647 6.936 12.983 1.00 92.12 96 LYS A N 1
ATOM 776 C CA . LYS A 1 96 ? 9.073 5.829 13.856 1.00 92.12 96 LYS A CA 1
ATOM 777 C C . LYS A 1 96 ? 8.027 5.510 14.926 1.00 92.12 96 LYS A C 1
ATOM 779 O O . LYS A 1 96 ? 7.618 4.362 15.062 1.00 92.12 96 LYS A O 1
ATOM 784 N N . THR A 1 97 ? 7.570 6.522 15.665 1.00 93.75 97 THR A N 1
ATOM 785 C CA . THR A 1 97 ? 6.571 6.348 16.736 1.00 93.75 97 THR A CA 1
ATOM 786 C C . THR A 1 97 ? 5.257 5.773 16.199 1.00 93.75 97 THR A C 1
ATOM 788 O O . THR A 1 97 ? 4.682 4.864 16.799 1.00 93.75 97 THR A O 1
ATOM 791 N N . ILE A 1 98 ? 4.797 6.276 15.051 1.00 95.31 98 ILE A N 1
ATOM 792 C CA . ILE A 1 98 ? 3.572 5.823 14.387 1.00 95.31 98 ILE A CA 1
ATOM 793 C C . ILE A 1 98 ? 3.698 4.359 13.951 1.00 95.31 98 ILE A C 1
ATOM 795 O O . ILE A 1 98 ? 2.821 3.548 14.259 1.00 95.31 98 ILE A O 1
ATOM 799 N N . ILE A 1 99 ? 4.790 4.019 13.264 1.00 95.00 99 ILE A N 1
ATOM 800 C CA . ILE A 1 99 ? 5.051 2.676 12.738 1.00 95.00 99 ILE A CA 1
ATOM 801 C C . ILE A 1 99 ? 5.174 1.676 13.894 1.00 95.00 99 ILE A C 1
ATOM 803 O O . ILE A 1 99 ? 4.477 0.664 13.897 1.00 95.00 99 ILE A O 1
ATOM 807 N N . SER A 1 100 ? 5.953 1.986 14.935 1.00 94.44 100 SER A N 1
ATOM 808 C CA . SER A 1 100 ? 6.106 1.115 16.111 1.00 94.44 100 SER A CA 1
ATOM 809 C C . SER A 1 100 ? 4.788 0.807 16.832 1.00 94.44 100 SER A C 1
ATOM 811 O O . SER A 1 100 ? 4.639 -0.276 17.400 1.00 94.44 100 SER A O 1
ATOM 813 N N . ALA A 1 101 ? 3.815 1.721 16.810 1.00 95.88 101 ALA A N 1
ATOM 814 C CA . ALA A 1 101 ? 2.505 1.496 17.420 1.00 95.88 101 ALA A CA 1
ATOM 815 C C . ALA A 1 101 ? 1.582 0.592 16.574 1.00 95.88 101 ALA A C 1
ATOM 817 O O . ALA A 1 101 ? 0.628 0.015 17.101 1.00 95.88 101 ALA A O 1
ATOM 818 N N . CYS A 1 102 ? 1.862 0.438 15.277 1.00 96.19 102 CYS A N 1
ATOM 819 C CA . CYS A 1 102 ? 0.991 -0.215 14.302 1.00 96.19 102 CYS A CA 1
ATOM 820 C C . CYS A 1 102 ? 1.620 -1.512 13.758 1.00 96.19 102 CYS A C 1
ATOM 822 O O . CYS A 1 102 ? 1.953 -1.613 12.586 1.00 96.19 102 CYS A O 1
ATOM 824 N N . GLY A 1 103 ? 1.760 -2.550 14.586 1.00 95.31 103 GLY A N 1
ATOM 825 C CA . GLY A 1 103 ? 2.469 -3.780 14.178 1.00 95.31 103 GLY A CA 1
ATOM 826 C C . GLY A 1 103 ? 1.788 -4.661 13.112 1.00 95.31 103 GLY A C 1
ATOM 827 O O . GLY A 1 103 ? 2.365 -5.664 12.713 1.00 95.31 103 GLY A O 1
ATOM 828 N N . GLY A 1 104 ? 0.563 -4.350 12.676 1.00 96.50 104 GLY A N 1
ATOM 829 C CA . GLY A 1 104 ? -0.185 -5.153 11.697 1.00 96.50 104 GLY A CA 1
ATOM 830 C C . GLY A 1 104 ? -0.288 -4.538 10.305 1.00 96.50 104 GLY A C 1
ATOM 831 O O . GLY A 1 104 ? -1.176 -4.934 9.547 1.00 96.50 104 GLY A O 1
ATOM 832 N N . ILE A 1 105 ? 0.556 -3.556 9.981 1.00 97.62 105 ILE A N 1
ATOM 833 C CA . ILE A 1 105 ? 0.552 -2.894 8.673 1.00 97.62 105 ILE A CA 1
ATOM 834 C C . ILE A 1 105 ? 0.847 -3.915 7.567 1.00 97.62 105 ILE A C 1
ATOM 836 O O . ILE A 1 105 ? 1.792 -4.692 7.652 1.00 97.62 105 ILE A O 1
ATOM 840 N N . GLN A 1 106 ? 0.031 -3.874 6.516 1.00 97.62 106 GLN A N 1
ATOM 841 C CA . GLN A 1 106 ? 0.194 -4.648 5.282 1.00 97.62 106 GLN A CA 1
ATOM 842 C C . GLN A 1 106 ? 0.512 -3.743 4.089 1.00 97.62 106 GLN A C 1
ATOM 844 O O . GLN A 1 106 ? 1.216 -4.163 3.174 1.00 97.62 106 GLN A O 1
ATOM 849 N N . ASN A 1 107 ? 0.008 -2.506 4.115 1.00 97.62 107 ASN A N 1
ATOM 850 C CA . ASN A 1 107 ? 0.192 -1.499 3.077 1.00 97.62 107 ASN A CA 1
ATOM 851 C C . ASN A 1 107 ? 0.793 -0.243 3.701 1.00 97.62 107 ASN A C 1
ATOM 853 O O . ASN A 1 107 ? 0.113 0.432 4.480 1.00 97.62 107 ASN A O 1
ATOM 857 N N . LEU A 1 108 ? 2.039 0.071 3.359 1.00 96.31 108 LEU A N 1
ATOM 858 C CA . LEU A 1 108 ? 2.741 1.242 3.870 1.00 96.31 108 LEU A CA 1
ATOM 859 C C . LEU A 1 108 ? 3.076 2.195 2.731 1.00 96.31 108 LEU A C 1
ATOM 861 O O . LEU A 1 108 ? 3.818 1.832 1.824 1.00 96.31 108 LEU A O 1
ATOM 865 N N . LYS A 1 109 ? 2.552 3.418 2.802 1.00 95.19 109 LYS A N 1
ATOM 866 C CA . LYS A 1 109 ? 2.908 4.514 1.903 1.00 95.19 109 LYS A CA 1
ATOM 867 C C . LYS A 1 109 ? 3.576 5.631 2.689 1.00 95.19 109 LYS A C 1
ATOM 869 O O . LYS A 1 109 ? 2.978 6.157 3.626 1.00 95.19 109 LYS A O 1
ATOM 874 N N . ILE A 1 110 ? 4.798 5.989 2.315 1.00 92.31 110 ILE A N 1
ATOM 875 C CA . ILE A 1 110 ? 5.566 7.053 2.962 1.00 92.31 110 ILE A CA 1
ATOM 876 C C . ILE A 1 110 ? 5.888 8.108 1.917 1.00 92.31 110 ILE A C 1
ATOM 878 O O . ILE A 1 110 ? 6.513 7.832 0.900 1.00 92.31 110 ILE A O 1
ATOM 882 N N . LEU A 1 111 ? 5.420 9.323 2.168 1.00 87.62 111 LEU A N 1
ATOM 883 C CA . LEU A 1 111 ? 5.642 10.479 1.316 1.00 87.62 111 LEU A CA 1
ATOM 884 C C . LEU A 1 111 ? 6.504 11.467 2.103 1.00 87.62 111 LEU A C 1
ATOM 886 O O . LEU A 1 111 ? 6.004 12.076 3.045 1.00 87.62 111 LEU A O 1
ATOM 890 N N . ALA A 1 112 ? 7.776 11.601 1.724 1.00 68.38 112 ALA A N 1
ATOM 891 C CA . ALA A 1 112 ? 8.723 12.601 2.225 1.00 68.38 112 ALA A CA 1
ATOM 892 C C . ALA A 1 112 ? 8.684 12.814 3.755 1.00 68.38 112 ALA A C 1
ATOM 894 O O . ALA A 1 112 ? 7.976 13.690 4.270 1.00 68.38 112 ALA A O 1
ATOM 895 N N . ALA A 1 113 ? 9.474 12.028 4.487 1.00 61.94 113 ALA A N 1
ATOM 896 C CA . ALA A 1 113 ? 9.895 12.452 5.817 1.00 61.94 113 ALA A CA 1
ATOM 897 C C . ALA A 1 113 ? 10.916 13.588 5.644 1.00 61.94 113 ALA A C 1
ATOM 899 O O . ALA A 1 113 ? 11.740 13.541 4.736 1.00 61.94 113 ALA A O 1
ATOM 900 N N . SER A 1 114 ? 10.860 14.621 6.490 1.00 68.12 114 SER A N 1
ATOM 901 C CA . SER A 1 114 ? 11.843 15.720 6.447 1.00 68.12 114 SER A CA 1
ATOM 902 C C . SER A 1 114 ? 13.281 15.243 6.669 1.00 68.12 114 SER A C 1
ATOM 904 O O . SER A 1 114 ? 14.217 15.931 6.283 1.00 68.12 114 SER A O 1
ATOM 906 N N . ASP A 1 115 ? 13.426 14.071 7.291 1.00 79.12 115 ASP A N 1
ATOM 907 C CA . ASP A 1 115 ? 14.675 13.454 7.712 1.00 79.12 115 ASP A CA 1
ATOM 908 C C . ASP A 1 115 ? 14.596 11.933 7.490 1.00 79.12 115 ASP A C 1
ATOM 910 O O . ASP A 1 115 ? 13.502 11.363 7.443 1.00 79.12 115 ASP A O 1
ATOM 914 N N . GLN A 1 116 ? 15.748 11.264 7.429 1.00 79.56 116 GLN A N 1
ATOM 915 C CA . GLN A 1 116 ? 15.833 9.802 7.344 1.00 79.56 116 GLN A CA 1
ATOM 916 C C . GLN A 1 116 ? 15.281 9.128 8.607 1.00 79.56 116 GLN A C 1
ATOM 918 O O . GLN A 1 116 ? 15.557 9.553 9.735 1.00 79.56 116 GLN A O 1
ATOM 923 N N . LEU A 1 117 ? 14.544 8.026 8.439 1.00 82.00 117 LEU A N 1
ATOM 924 C CA . LEU A 1 117 ? 14.148 7.185 9.565 1.00 82.00 117 LEU A CA 1
ATOM 925 C C . LEU A 1 117 ? 15.376 6.610 10.289 1.00 82.00 117 LEU A C 1
ATOM 927 O O . LEU A 1 117 ? 16.258 6.033 9.655 1.00 82.00 117 LEU A O 1
ATOM 931 N N . PRO A 1 118 ? 15.428 6.667 11.634 1.00 80.06 118 PRO A N 1
ATOM 932 C CA . PRO A 1 118 ? 16.501 6.020 12.375 1.00 80.06 118 PRO A CA 1
ATOM 933 C C . PRO A 1 118 ? 16.512 4.514 12.095 1.00 80.06 118 PRO A C 1
ATOM 935 O O . PRO A 1 118 ? 15.449 3.895 12.154 1.00 80.06 118 PRO A O 1
ATOM 938 N N . LEU A 1 119 ? 17.692 3.898 11.954 1.00 77.69 119 LEU A N 1
ATOM 939 C CA . LEU A 1 119 ? 17.844 2.437 11.797 1.00 77.69 119 LEU A CA 1
ATOM 940 C C . LEU A 1 119 ? 17.122 1.633 12.890 1.00 77.69 119 LEU A C 1
ATOM 942 O O . LEU A 1 119 ? 16.622 0.541 12.654 1.00 77.69 119 LEU A O 1
ATOM 946 N N . SER A 1 120 ? 16.989 2.194 14.095 1.00 79.25 120 SER A N 1
ATOM 947 C CA . SER A 1 120 ? 16.189 1.587 15.173 1.00 79.25 120 SER A CA 1
ATOM 948 C C . SER A 1 120 ? 14.712 1.343 14.810 1.00 79.25 120 SER A C 1
ATOM 950 O O . SER A 1 120 ? 14.061 0.519 15.450 1.00 79.25 120 SER A O 1
ATOM 952 N N . THR A 1 121 ? 14.178 2.021 13.791 1.00 82.25 121 THR A N 1
ATOM 953 C CA . THR A 1 121 ? 12.823 1.802 13.258 1.00 82.25 121 THR A CA 1
ATOM 954 C C . THR A 1 121 ? 12.706 0.458 12.544 1.00 82.25 121 THR A C 1
ATOM 956 O O . THR A 1 121 ? 11.610 -0.090 12.486 1.00 82.25 121 THR A O 1
ATOM 959 N N . LEU A 1 122 ? 13.821 -0.119 12.075 1.00 85.25 122 LEU A N 1
ATOM 960 C CA . LEU A 1 122 ? 13.827 -1.395 11.359 1.00 85.25 122 LEU A CA 1
ATOM 961 C C . LEU A 1 122 ? 13.263 -2.546 12.189 1.00 85.25 122 LEU A C 1
ATOM 963 O O . LEU A 1 122 ? 12.441 -3.311 11.694 1.00 85.25 122 LEU A O 1
ATOM 967 N N . SER A 1 123 ? 13.570 -2.551 13.488 1.00 90.19 123 SER A N 1
ATOM 968 C CA . SER A 1 123 ? 13.030 -3.531 14.439 1.00 90.19 123 SER A CA 1
ATOM 969 C C . SER A 1 123 ? 11.498 -3.541 14.516 1.00 90.19 123 SER A C 1
ATOM 971 O O . SER A 1 123 ? 10.889 -4.558 14.847 1.00 90.19 123 SER A O 1
ATOM 973 N N . ALA A 1 124 ? 10.839 -2.421 14.192 1.00 89.44 124 ALA A N 1
ATOM 974 C CA . ALA A 1 124 ? 9.384 -2.376 14.147 1.00 89.44 124 ALA A CA 1
ATOM 975 C C . ALA A 1 124 ? 8.831 -3.221 12.990 1.00 89.44 124 ALA A C 1
ATOM 977 O O . ALA A 1 124 ? 7.739 -3.769 13.127 1.00 89.44 124 ALA A O 1
ATOM 978 N N . PHE A 1 125 ? 9.573 -3.350 11.885 1.00 92.00 125 PHE A N 1
ATOM 979 C CA . PHE A 1 125 ? 9.149 -4.086 10.695 1.00 92.00 125 PHE A CA 1
ATOM 980 C C . PHE A 1 125 ? 9.380 -5.597 10.779 1.00 92.00 125 PHE A C 1
ATOM 982 O O . PHE A 1 125 ? 8.726 -6.325 10.039 1.00 92.00 125 PHE A O 1
ATOM 989 N N . ASP A 1 126 ? 10.235 -6.084 11.684 1.00 91.62 126 ASP A N 1
ATOM 990 C CA . ASP A 1 126 ? 10.614 -7.508 11.784 1.00 91.62 126 ASP A CA 1
ATOM 991 C C . ASP A 1 126 ? 9.419 -8.461 11.895 1.00 91.62 126 ASP A C 1
ATOM 993 O O . ASP A 1 126 ? 9.465 -9.603 11.445 1.00 91.62 126 ASP A O 1
ATOM 997 N N . THR A 1 127 ? 8.335 -7.984 12.508 1.00 90.19 127 THR A N 1
ATOM 998 C CA . THR A 1 127 ? 7.115 -8.770 12.738 1.00 90.19 127 THR A CA 1
ATOM 999 C C . THR A 1 127 ? 5.929 -8.305 11.898 1.00 90.19 127 THR A C 1
ATOM 1001 O O . THR A 1 127 ? 4.834 -8.854 12.035 1.00 90.19 127 THR A O 1
ATOM 1004 N N . MET A 1 128 ? 6.115 -7.292 11.045 1.00 95.19 128 MET A N 1
ATOM 1005 C CA . MET A 1 128 ? 5.025 -6.743 10.246 1.00 95.19 128 MET A CA 1
ATOM 1006 C C . MET A 1 128 ? 4.752 -7.617 9.021 1.00 95.19 128 MET A C 1
ATOM 1008 O O . MET A 1 128 ? 5.682 -7.963 8.293 1.00 95.19 128 MET A O 1
ATOM 1012 N N . PRO A 1 129 ? 3.479 -7.919 8.722 1.00 96.62 129 PRO A N 1
ATOM 1013 C CA . PRO A 1 129 ? 3.093 -8.655 7.523 1.00 96.62 129 PRO A CA 1
ATOM 1014 C C . PRO A 1 129 ? 3.045 -7.727 6.295 1.00 96.62 129 PRO A C 1
ATOM 1016 O O . PRO A 1 129 ? 2.024 -7.656 5.604 1.00 96.62 129 PRO A O 1
ATOM 1019 N N . LEU A 1 130 ? 4.113 -6.958 6.063 1.00 97.38 130 LEU A N 1
ATOM 1020 C CA . LEU A 1 130 ? 4.159 -5.933 5.026 1.00 97.38 130 LEU A CA 1
ATOM 1021 C C . LEU A 1 130 ? 4.162 -6.584 3.638 1.00 97.38 130 LEU A C 1
ATOM 1023 O O . LEU A 1 130 ? 5.043 -7.373 3.312 1.00 97.38 130 LEU A O 1
ATOM 1027 N N . ARG A 1 131 ? 3.165 -6.243 2.816 1.00 97.75 131 ARG A N 1
ATOM 1028 C CA . ARG A 1 131 ? 3.001 -6.782 1.459 1.00 97.75 131 ARG A CA 1
ATOM 1029 C C . ARG A 1 131 ? 3.240 -5.736 0.393 1.00 97.75 131 ARG A C 1
ATOM 1031 O O . ARG A 1 131 ? 3.812 -6.066 -0.643 1.00 97.75 131 ARG A O 1
ATOM 1038 N N . HIS A 1 132 ? 2.788 -4.510 0.636 1.00 97.62 132 HIS A N 1
ATOM 1039 C CA . HIS A 1 132 ? 2.923 -3.410 -0.306 1.00 97.62 132 HIS A CA 1
ATOM 1040 C C . HIS A 1 132 ? 3.665 -2.248 0.347 1.00 97.62 132 HIS A C 1
ATOM 1042 O O . HIS A 1 132 ? 3.261 -1.763 1.412 1.00 97.62 132 HIS A O 1
ATOM 1048 N N . LEU A 1 133 ? 4.726 -1.800 -0.313 1.00 96.19 133 LEU A N 1
ATOM 1049 C CA . LEU A 1 133 ? 5.541 -0.672 0.110 1.00 96.19 133 LEU A CA 1
ATOM 1050 C C . LEU A 1 133 ? 5.575 0.375 -1.000 1.00 96.19 133 LEU A C 1
ATOM 1052 O O . LEU A 1 133 ? 5.901 0.059 -2.141 1.00 96.19 133 LEU A O 1
ATOM 1056 N N . TYR A 1 134 ? 5.232 1.611 -0.652 1.00 95.44 134 TYR A N 1
ATOM 1057 C CA . TYR A 1 134 ? 5.167 2.729 -1.583 1.00 95.44 134 TYR A CA 1
ATOM 1058 C C . TYR A 1 134 ? 5.963 3.911 -1.046 1.00 95.44 134 TYR A C 1
ATOM 1060 O O . TYR A 1 134 ? 5.688 4.381 0.064 1.00 95.44 134 TYR A O 1
ATOM 1068 N N . GLY A 1 135 ? 6.857 4.450 -1.864 1.00 92.88 135 GLY A N 1
ATOM 1069 C CA . GLY A 1 135 ? 7.478 5.739 -1.614 1.00 92.88 135 GLY A CA 1
ATOM 1070 C C . GLY A 1 135 ? 8.984 5.723 -1.774 1.00 92.88 135 GLY A C 1
ATOM 1071 O O . GLY A 1 135 ? 9.538 4.999 -2.599 1.00 92.88 135 GLY A O 1
ATOM 1072 N N . ASP A 1 136 ? 9.606 6.581 -0.983 1.00 88.00 136 ASP A N 1
ATOM 1073 C CA . ASP A 1 136 ? 11.024 6.880 -1.036 1.00 88.00 136 ASP A CA 1
ATOM 1074 C C . ASP A 1 136 ? 11.751 5.997 -0.007 1.00 88.00 136 ASP A C 1
ATOM 1076 O O . ASP A 1 136 ? 11.517 6.098 1.202 1.00 88.00 136 ASP A O 1
ATOM 1080 N N . LEU A 1 137 ? 12.567 5.055 -0.478 1.00 86.88 137 LEU A N 1
ATOM 1081 C CA . LEU A 1 137 ? 13.393 4.208 0.376 1.00 86.88 137 LEU A CA 1
ATOM 1082 C C . LEU A 1 137 ? 14.530 5.006 1.011 1.00 86.88 137 LEU A C 1
ATOM 1084 O O . LEU A 1 137 ? 14.931 4.645 2.112 1.00 86.88 137 LEU A O 1
ATOM 1088 N N . ALA A 1 138 ? 15.006 6.095 0.407 1.00 83.06 138 ALA A N 1
ATOM 1089 C CA . ALA A 1 138 ? 15.960 6.998 1.054 1.00 83.06 138 ALA A CA 1
ATOM 1090 C C . ALA A 1 138 ? 15.342 7.741 2.259 1.00 83.06 138 ALA A C 1
ATOM 1092 O O . ALA A 1 138 ? 16.055 8.192 3.151 1.00 83.06 138 ALA A O 1
ATOM 1093 N N . CYS A 1 139 ? 14.012 7.817 2.363 1.00 81.62 139 CYS A N 1
ATOM 1094 C CA . CYS A 1 139 ? 13.325 8.256 3.577 1.00 81.62 139 CYS A CA 1
ATOM 1095 C C . CYS A 1 139 ? 13.306 7.161 4.658 1.00 81.62 139 CYS A C 1
ATOM 1097 O O . CYS A 1 139 ? 13.226 7.463 5.852 1.00 81.62 139 CYS A O 1
ATOM 1099 N N . LEU A 1 140 ? 13.337 5.887 4.257 1.00 82.81 140 LEU A N 1
ATOM 1100 C CA . LEU A 1 140 ? 13.299 4.731 5.158 1.00 82.81 140 LEU A CA 1
ATOM 1101 C C . LEU A 1 140 ? 14.684 4.287 5.634 1.00 82.81 140 LEU A C 1
ATOM 1103 O O . LEU A 1 140 ? 14.819 3.787 6.752 1.00 82.81 140 LEU A O 1
ATOM 1107 N N . PHE A 1 141 ? 15.681 4.434 4.773 1.00 82.69 141 PHE A N 1
ATOM 1108 C CA . PHE A 1 141 ? 17.030 3.909 4.916 1.00 82.69 141 PHE A CA 1
ATOM 1109 C C . PHE A 1 141 ? 18.047 4.991 4.567 1.00 82.69 141 PHE A C 1
ATOM 1111 O O . PHE A 1 141 ? 17.704 6.031 4.016 1.00 82.69 141 PHE A O 1
ATOM 1118 N N . ASP A 1 142 ? 19.315 4.737 4.870 1.00 72.88 142 ASP A N 1
ATOM 1119 C CA . ASP A 1 142 ? 20.377 5.593 4.359 1.00 72.88 142 ASP A CA 1
ATOM 1120 C C . ASP A 1 142 ? 20.392 5.519 2.822 1.00 72.88 142 ASP A C 1
ATOM 1122 O O . ASP A 1 142 ? 20.361 4.422 2.255 1.00 72.88 142 ASP A O 1
ATOM 1126 N N . ALA A 1 143 ? 20.418 6.677 2.156 1.00 67.12 143 ALA A N 1
ATOM 1127 C CA . ALA A 1 143 ? 20.197 6.844 0.714 1.00 67.12 143 ALA A CA 1
ATOM 1128 C C . ALA A 1 143 ? 21.119 5.972 -0.158 1.00 67.12 143 ALA A C 1
ATOM 1130 O O . ALA A 1 143 ? 20.809 5.682 -1.310 1.00 67.12 143 ALA A O 1
ATOM 1131 N N . PHE A 1 144 ? 22.245 5.535 0.402 1.00 68.25 144 PHE A N 1
ATOM 1132 C CA . PHE A 1 144 ? 23.282 4.792 -0.300 1.00 68.25 144 PHE A CA 1
ATOM 1133 C C . PHE A 1 144 ? 23.212 3.271 -0.106 1.00 68.25 144 PHE A C 1
ATOM 1135 O O . PHE A 1 144 ? 23.904 2.543 -0.814 1.00 68.25 144 PHE A O 1
ATOM 1142 N N . SER A 1 145 ? 22.410 2.760 0.836 1.00 79.25 145 SER A N 1
ATOM 1143 C CA . SER A 1 145 ? 22.369 1.323 1.133 1.00 79.25 145 SER A CA 1
ATOM 1144 C C . SER A 1 145 ? 21.006 0.883 1.654 1.00 79.25 145 SER A C 1
ATOM 1146 O O . SER A 1 145 ? 20.727 0.897 2.856 1.00 79.25 145 SER A O 1
ATOM 1148 N N . VAL A 1 146 ? 20.148 0.440 0.734 1.00 86.31 146 VAL A N 1
ATOM 1149 C CA . VAL A 1 146 ? 18.896 -0.225 1.097 1.00 86.31 146 VAL A CA 1
ATOM 1150 C C . VAL A 1 146 ? 19.213 -1.657 1.551 1.00 86.31 146 VAL A C 1
ATOM 1152 O O . VAL A 1 146 ? 19.732 -2.455 0.763 1.00 86.31 146 VAL A O 1
ATOM 1155 N N . PRO A 1 147 ? 18.872 -2.047 2.792 1.00 89.88 147 PRO A N 1
ATOM 1156 C CA . PRO A 1 147 ? 19.129 -3.383 3.305 1.00 89.88 147 PRO A CA 1
ATOM 1157 C C . PRO A 1 147 ? 18.062 -4.358 2.791 1.00 89.88 147 PRO A C 1
ATOM 1159 O O . PRO A 1 147 ? 17.248 -4.858 3.559 1.00 89.88 147 PRO A O 1
ATOM 1162 N N . PHE A 1 148 ? 18.046 -4.656 1.489 1.00 90.94 148 PHE A N 1
ATOM 1163 C CA . PHE A 1 148 ? 17.037 -5.545 0.891 1.00 90.94 148 PHE A CA 1
ATOM 1164 C C . PHE A 1 148 ? 17.025 -6.968 1.481 1.00 90.94 148 PHE A C 1
ATOM 1166 O O . PHE A 1 148 ? 16.024 -7.668 1.383 1.00 90.94 148 PHE A O 1
ATOM 1173 N N . HIS A 1 149 ? 18.105 -7.380 2.152 1.00 91.62 149 HIS A N 1
ATOM 1174 C CA . HIS A 1 149 ? 18.185 -8.626 2.919 1.00 91.62 149 HIS A CA 1
ATOM 1175 C C . HIS A 1 149 ? 17.392 -8.594 4.242 1.00 91.62 149 HIS A C 1
ATOM 1177 O O . HIS A 1 149 ? 17.284 -9.615 4.920 1.00 91.62 149 HIS A O 1
ATOM 1183 N N . HIS A 1 150 ? 16.868 -7.433 4.647 1.00 92.94 150 HIS A N 1
ATOM 1184 C CA . HIS A 1 150 ? 16.107 -7.282 5.879 1.00 92.94 150 HIS A CA 1
ATOM 1185 C C . HIS A 1 150 ? 14.796 -8.092 5.818 1.00 92.94 150 HIS A C 1
ATOM 1187 O O . HIS A 1 150 ? 14.095 -8.037 4.801 1.00 92.94 150 HIS A O 1
ATOM 1193 N N . PRO A 1 151 ? 14.388 -8.782 6.905 1.00 93.75 151 PRO A N 1
ATOM 1194 C CA . PRO A 1 151 ? 13.191 -9.630 6.916 1.00 93.75 151 PRO A CA 1
ATOM 1195 C C . PRO A 1 151 ? 11.905 -8.943 6.441 1.00 93.75 151 PRO A C 1
ATOM 1197 O O . PRO A 1 151 ? 11.038 -9.600 5.865 1.00 93.75 151 PRO A O 1
ATOM 1200 N N . MET A 1 152 ? 11.797 -7.622 6.612 1.00 93.69 152 MET A N 1
ATOM 1201 C CA . MET A 1 152 ? 10.639 -6.839 6.160 1.00 93.69 152 MET A CA 1
ATOM 1202 C C . MET A 1 152 ? 10.343 -6.953 4.658 1.00 93.69 152 MET A C 1
ATOM 1204 O O . MET A 1 152 ? 9.197 -6.782 4.255 1.00 93.69 152 MET A O 1
ATOM 1208 N N . PHE A 1 153 ? 11.355 -7.238 3.832 1.00 95.06 153 PHE A N 1
ATOM 1209 C CA . PHE A 1 153 ? 11.198 -7.352 2.382 1.00 95.06 153 PHE A CA 1
ATOM 1210 C C . PHE A 1 153 ? 10.741 -8.741 1.933 1.00 95.06 153 PHE A C 1
ATOM 1212 O O . PHE A 1 153 ? 10.274 -8.905 0.808 1.00 95.06 153 PHE A O 1
ATOM 1219 N N . THR A 1 154 ? 10.817 -9.746 2.809 1.00 95.00 154 THR A N 1
ATOM 1220 C CA . THR A 1 154 ? 10.537 -11.143 2.442 1.00 95.00 154 THR A CA 1
ATOM 1221 C C . THR A 1 154 ? 9.091 -11.370 2.015 1.00 95.00 154 THR A C 1
ATOM 1223 O O . THR A 1 154 ? 8.840 -12.253 1.204 1.00 95.00 154 THR A O 1
ATOM 1226 N N . GLN A 1 155 ? 8.140 -10.581 2.521 1.00 96.75 155 GLN A N 1
ATOM 1227 C CA . GLN A 1 155 ? 6.713 -10.695 2.192 1.00 96.75 155 GLN A CA 1
ATOM 1228 C C . GLN A 1 155 ? 6.232 -9.647 1.183 1.00 96.75 155 GLN A C 1
ATOM 1230 O O . GLN A 1 155 ? 5.056 -9.656 0.806 1.00 96.75 155 GLN A O 1
ATOM 1235 N N . ILE A 1 156 ? 7.121 -8.757 0.733 1.00 97.81 156 ILE A N 1
ATOM 1236 C CA . ILE A 1 156 ? 6.753 -7.701 -0.203 1.00 97.81 156 ILE A CA 1
ATOM 1237 C C . ILE A 1 156 ? 6.471 -8.316 -1.570 1.00 97.81 156 ILE A C 1
ATOM 1239 O O . ILE A 1 156 ? 7.284 -9.039 -2.138 1.00 97.81 156 ILE A O 1
ATOM 1243 N N . THR A 1 157 ? 5.286 -8.003 -2.082 1.00 98.12 157 THR A N 1
ATOM 1244 C CA . THR A 1 157 ? 4.795 -8.421 -3.399 1.00 98.12 157 THR A CA 1
ATOM 1245 C C . THR A 1 157 ? 4.702 -7.247 -4.362 1.00 98.12 157 THR A C 1
ATOM 1247 O O . THR A 1 157 ? 4.936 -7.441 -5.553 1.00 98.12 157 THR A O 1
ATOM 1250 N N . HIS A 1 158 ? 4.420 -6.047 -3.839 1.00 98.06 158 HIS A N 1
ATOM 1251 C CA . HIS A 1 158 ? 4.304 -4.809 -4.602 1.00 98.06 158 HIS A CA 1
ATOM 1252 C C . HIS A 1 158 ? 5.226 -3.743 -4.018 1.00 98.06 158 HIS A C 1
ATOM 1254 O O . HIS A 1 158 ? 5.157 -3.440 -2.822 1.00 98.06 158 HIS A O 1
ATOM 1260 N N . LEU A 1 159 ? 6.064 -3.166 -4.872 1.00 96.81 159 LEU A N 1
ATOM 1261 C CA . LEU A 1 159 ? 7.014 -2.124 -4.509 1.00 96.81 159 LEU A CA 1
ATOM 1262 C C . LEU A 1 159 ? 6.871 -0.943 -5.477 1.00 96.81 159 LEU A C 1
ATOM 1264 O O . LEU A 1 159 ? 7.04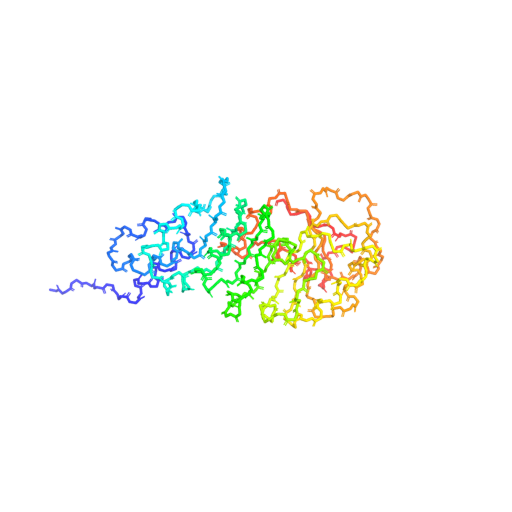8 -1.108 -6.681 1.00 96.81 159 LEU A O 1
ATOM 1268 N N . GLU A 1 160 ? 6.539 0.240 -4.963 1.00 95.62 160 GLU A N 1
ATOM 1269 C CA . GLU A 1 160 ? 6.617 1.508 -5.702 1.00 95.62 160 GLU A CA 1
ATOM 1270 C C . GLU A 1 160 ? 7.801 2.309 -5.158 1.00 95.62 160 GLU A C 1
ATOM 1272 O O . GLU A 1 160 ? 7.809 2.650 -3.975 1.00 95.62 160 GLU A O 1
ATOM 1277 N N . LEU A 1 161 ? 8.764 2.623 -6.024 1.00 93.31 161 LEU A N 1
ATOM 1278 C CA . LEU A 1 161 ? 9.939 3.425 -5.697 1.00 93.31 161 LEU A CA 1
ATOM 1279 C C . LEU A 1 161 ? 9.811 4.816 -6.307 1.00 93.31 161 LEU A C 1
ATOM 1281 O O . LEU A 1 161 ? 9.586 4.962 -7.512 1.00 93.31 161 LEU A O 1
ATOM 1285 N N . THR A 1 162 ? 9.984 5.841 -5.477 1.00 90.06 162 THR A N 1
ATOM 1286 C CA . THR A 1 162 ? 10.074 7.241 -5.923 1.00 90.06 162 THR A CA 1
ATOM 1287 C C . THR A 1 162 ? 11.510 7.772 -5.973 1.00 90.06 162 THR A C 1
ATOM 1289 O O . THR A 1 162 ? 11.713 8.915 -6.381 1.00 90.06 162 THR A O 1
ATOM 1292 N N . ASP A 1 163 ? 12.498 6.958 -5.602 1.00 82.56 163 ASP A N 1
ATOM 1293 C CA . ASP A 1 163 ? 13.907 7.359 -5.527 1.00 82.56 163 ASP A CA 1
ATOM 1294 C C . ASP A 1 163 ? 14.590 7.386 -6.886 1.00 82.56 163 ASP A C 1
ATOM 1296 O O . ASP A 1 163 ? 14.201 6.685 -7.819 1.00 82.56 163 ASP A O 1
ATOM 1300 N N . THR A 1 164 ? 15.671 8.161 -6.965 1.00 71.12 164 THR A N 1
ATOM 1301 C CA . THR A 1 164 ? 16.737 7.914 -7.939 1.00 71.12 164 THR A CA 1
ATOM 1302 C C . THR A 1 164 ? 17.618 6.823 -7.368 1.00 71.12 164 THR A C 1
ATOM 1304 O O . THR A 1 164 ? 18.338 7.061 -6.400 1.00 71.12 164 THR A O 1
ATOM 1307 N N . LEU A 1 165 ? 17.565 5.638 -7.968 1.00 65.50 165 LEU A N 1
ATOM 1308 C CA . LEU A 1 165 ? 18.564 4.593 -7.733 1.00 65.50 165 LEU A CA 1
ATOM 1309 C C 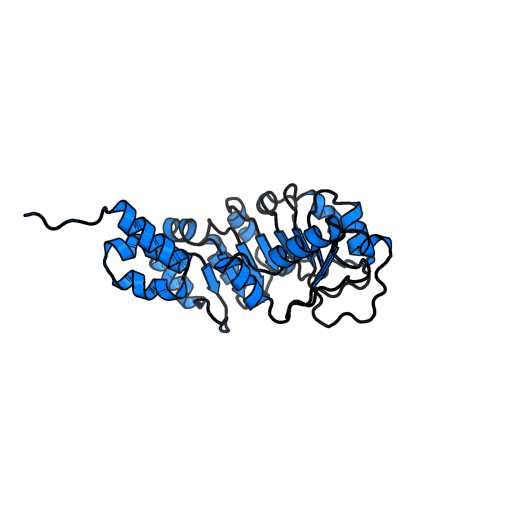. LEU A 1 165 ? 19.782 4.757 -8.655 1.00 65.50 165 LEU A C 1
ATOM 1311 O O . LEU A 1 165 ? 20.616 3.860 -8.751 1.00 65.50 165 LEU A O 1
ATOM 1315 N N . ASP A 1 166 ? 19.889 5.911 -9.312 1.00 60.88 166 ASP A N 1
ATOM 1316 C CA . ASP A 1 166 ? 21.018 6.290 -10.145 1.00 60.88 166 ASP A CA 1
ATOM 1317 C C . ASP A 1 166 ? 22.173 6.723 -9.231 1.00 60.88 166 ASP A C 1
ATOM 1319 O O . ASP A 1 166 ? 22.362 7.899 -8.920 1.00 60.88 166 ASP A O 1
ATOM 1323 N N . GLY A 1 167 ? 22.936 5.746 -8.740 1.00 61.50 167 GLY A N 1
ATOM 1324 C CA . GLY A 1 167 ? 24.339 5.992 -8.413 1.00 61.50 167 GLY A CA 1
ATOM 1325 C C . GLY A 1 167 ? 25.104 6.352 -9.691 1.00 61.50 167 GLY A C 1
ATOM 1326 O O . GLY A 1 167 ? 24.623 6.068 -10.787 1.00 61.50 167 GLY A O 1
ATOM 1327 N N . GLU A 1 168 ? 26.305 6.926 -9.571 1.00 62.09 168 GLU A N 1
ATOM 1328 C CA . GLU A 1 168 ? 27.138 7.319 -10.729 1.00 62.09 168 GLU A CA 1
ATOM 1329 C C . GLU A 1 168 ? 27.333 6.183 -11.763 1.00 62.09 168 GLU A C 1
ATOM 1331 O O . GLU A 1 168 ? 27.535 6.456 -12.944 1.00 62.09 168 GLU A O 1
ATOM 1336 N N . ASP A 1 169 ? 27.172 4.920 -11.343 1.00 62.84 169 ASP A N 1
ATOM 1337 C CA . ASP A 1 169 ? 27.327 3.725 -12.180 1.00 62.84 169 ASP A CA 1
ATOM 1338 C C . ASP A 1 169 ? 26.006 3.077 -12.665 1.00 62.84 169 ASP A C 1
ATOM 1340 O O . ASP A 1 169 ? 26.059 2.065 -13.372 1.00 62.84 169 ASP A O 1
ATOM 1344 N N . GLY A 1 170 ? 24.827 3.584 -12.260 1.00 59.34 170 GLY A N 1
ATOM 1345 C CA . GLY A 1 170 ? 23.465 3.204 -12.713 1.00 59.34 170 GLY A CA 1
ATOM 1346 C C . GLY A 1 170 ? 23.007 1.735 -12.557 1.00 59.34 170 GLY A C 1
ATOM 1347 O O . GLY A 1 170 ? 21.818 1.430 -12.635 1.00 59.34 170 GLY A O 1
ATOM 1348 N N . SER A 1 171 ? 23.925 0.797 -12.322 1.00 61.00 171 SER A N 1
ATOM 1349 C CA . SER A 1 171 ? 23.717 -0.648 -12.500 1.00 61.00 171 SER A CA 1
ATOM 1350 C C . SER A 1 171 ? 23.729 -1.449 -11.195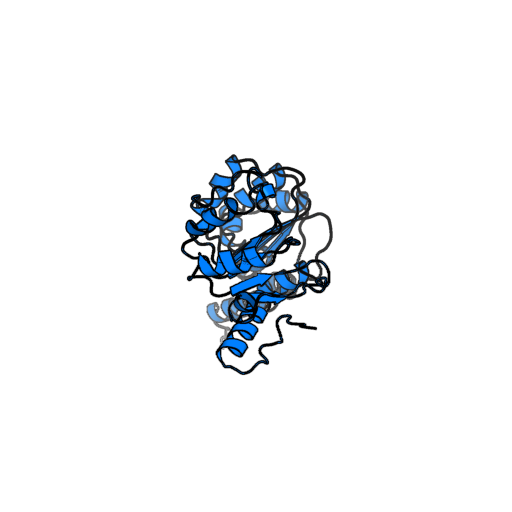 1.00 61.00 171 SER A C 1
ATOM 1352 O O . SER A 1 171 ? 23.130 -2.523 -11.116 1.00 61.00 171 SER A O 1
ATOM 1354 N N . THR A 1 172 ? 24.365 -0.942 -10.138 1.00 61.84 172 THR A N 1
ATOM 1355 C CA . THR A 1 172 ? 24.603 -1.699 -8.896 1.00 61.84 172 THR A CA 1
ATOM 1356 C C . THR A 1 172 ? 23.373 -1.789 -7.991 1.00 61.84 172 THR A C 1
ATOM 1358 O O . THR A 1 172 ? 23.180 -2.806 -7.320 1.00 61.84 172 THR A O 1
ATOM 1361 N N . HIS A 1 173 ? 22.489 -0.789 -8.007 1.00 68.38 173 HIS A N 1
ATOM 1362 C CA . HIS A 1 173 ? 21.382 -0.688 -7.049 1.00 68.38 173 HIS A CA 1
ATOM 1363 C C . HIS A 1 173 ? 20.261 -1.713 -7.270 1.00 68.38 173 HIS A C 1
ATOM 1365 O O . HIS A 1 173 ? 19.613 -2.140 -6.313 1.00 68.38 173 HIS A O 1
ATOM 1371 N N . TRP A 1 174 ? 20.066 -2.178 -8.505 1.00 82.19 174 TRP A N 1
ATOM 1372 C CA . TRP A 1 174 ? 18.990 -3.120 -8.821 1.00 82.19 174 TRP A CA 1
ATOM 1373 C C . TRP A 1 174 ? 19.286 -4.546 -8.380 1.00 82.19 174 TRP A C 1
ATOM 1375 O O . TRP A 1 174 ? 18.346 -5.297 -8.148 1.00 82.19 174 TRP A O 1
ATOM 1385 N N . THR A 1 175 ? 20.559 -4.904 -8.176 1.00 83.31 175 THR A N 1
ATOM 1386 C CA . THR A 1 175 ? 20.974 -6.242 -7.710 1.00 83.31 175 THR A CA 1
ATOM 1387 C C . THR A 1 175 ? 20.291 -6.645 -6.401 1.00 83.31 175 THR A C 1
ATOM 1389 O O . THR A 1 175 ? 19.947 -7.817 -6.202 1.00 83.31 175 THR A O 1
ATOM 1392 N N . GLY A 1 176 ? 19.998 -5.656 -5.551 1.00 87.06 176 GLY A N 1
ATOM 1393 C CA . GLY A 1 176 ? 19.274 -5.820 -4.300 1.00 87.06 176 GLY A CA 1
ATOM 1394 C C . GLY A 1 176 ? 17.863 -6.391 -4.465 1.00 87.06 176 GLY A C 1
ATOM 1395 O O . GLY A 1 176 ? 17.374 -7.063 -3.558 1.00 87.06 176 GLY A O 1
ATOM 1396 N N . LEU A 1 177 ? 17.242 -6.241 -5.643 1.00 90.44 177 LEU A N 1
ATOM 1397 C CA . LEU A 1 177 ? 15.915 -6.797 -5.903 1.00 90.44 177 LEU A CA 1
ATOM 1398 C C . LEU A 1 177 ? 15.875 -8.333 -5.816 1.00 90.44 177 LEU A C 1
ATOM 1400 O O . LEU A 1 177 ? 14.820 -8.918 -5.579 1.00 90.44 177 LEU A O 1
ATOM 1404 N N . SER A 1 178 ? 17.031 -8.996 -5.939 1.00 90.75 178 SER A N 1
ATOM 1405 C CA . SER A 1 178 ? 17.145 -10.455 -5.794 1.00 90.75 178 SER A CA 1
ATOM 1406 C C . SER A 1 178 ? 16.851 -10.954 -4.376 1.00 90.75 178 SER A C 1
ATOM 1408 O O . SER A 1 178 ? 16.510 -12.123 -4.203 1.00 90.75 178 SER A O 1
ATOM 1410 N N . TYR A 1 179 ? 16.907 -10.072 -3.373 1.00 92.44 179 TYR A N 1
ATOM 1411 C CA . TYR A 1 179 ? 16.560 -10.392 -1.988 1.00 92.44 179 TYR A CA 1
ATOM 1412 C C . TYR A 1 179 ? 15.057 -10.296 -1.688 1.00 92.44 179 TYR A C 1
ATOM 1414 O O . TYR A 1 179 ? 14.653 -10.566 -0.558 1.00 92.44 179 TYR A O 1
ATOM 1422 N N . LEU A 1 180 ? 14.215 -9.947 -2.670 1.00 96.00 180 LEU A N 1
ATOM 1423 C CA . LEU A 1 180 ? 12.759 -9.906 -2.518 1.00 96.00 180 LEU A CA 1
ATOM 1424 C C . LEU A 1 180 ? 12.126 -11.117 -3.222 1.00 96.00 180 LEU A C 1
ATOM 1426 O O . LEU A 1 180 ? 11.624 -10.995 -4.341 1.00 96.00 180 LEU A O 1
ATOM 1430 N N . PRO A 1 181 ? 12.114 -12.304 -2.588 1.00 96.06 181 PRO A N 1
ATOM 1431 C CA . PRO A 1 181 ? 11.721 -13.550 -3.248 1.00 96.06 181 PRO A CA 1
ATOM 1432 C C . PRO A 1 181 ? 10.260 -13.565 -3.716 1.00 96.06 181 PRO A C 1
ATOM 1434 O O . PRO A 1 181 ? 9.915 -14.317 -4.622 1.00 96.06 181 PRO A O 1
ATOM 1437 N N . ASN A 1 182 ? 9.405 -12.743 -3.101 1.00 97.50 182 ASN A N 1
ATOM 1438 C CA . ASN A 1 182 ? 7.976 -12.666 -3.397 1.00 97.50 182 ASN A CA 1
ATOM 1439 C C . ASN A 1 182 ? 7.593 -11.442 -4.243 1.00 97.50 182 ASN A C 1
ATOM 1441 O O . ASN A 1 182 ? 6.404 -11.236 -4.505 1.00 97.50 182 ASN A O 1
ATOM 1445 N N . LEU A 1 183 ? 8.568 -10.637 -4.682 1.00 98.06 183 LEU A N 1
ATOM 1446 C CA . LEU A 1 183 ? 8.290 -9.452 -5.482 1.00 98.06 183 LEU A CA 1
ATOM 1447 C C . LEU A 1 183 ? 7.750 -9.861 -6.854 1.00 98.06 183 LEU A C 1
ATOM 1449 O O . LEU A 1 183 ? 8.416 -10.541 -7.635 1.00 98.06 183 LEU A O 1
ATOM 1453 N N . THR A 1 184 ? 6.531 -9.415 -7.141 1.00 98.19 184 THR A N 1
ATOM 1454 C CA . THR A 1 184 ? 5.830 -9.677 -8.406 1.00 98.19 184 THR A CA 1
ATOM 1455 C C . THR A 1 184 ? 5.512 -8.388 -9.155 1.00 98.19 184 THR A C 1
ATOM 1457 O O . THR A 1 184 ? 5.414 -8.411 -10.379 1.00 98.19 184 THR A O 1
ATOM 1460 N N . HIS A 1 185 ? 5.404 -7.265 -8.448 1.00 98.31 185 HIS A N 1
ATOM 1461 C CA . HIS A 1 185 ? 5.007 -5.979 -8.998 1.00 98.31 185 HIS A CA 1
ATOM 1462 C C . HIS A 1 185 ? 6.001 -4.899 -8.579 1.00 98.31 185 HIS A C 1
ATOM 1464 O O . HIS A 1 185 ? 6.197 -4.653 -7.388 1.00 98.31 185 HIS A O 1
ATOM 1470 N N . LEU A 1 186 ? 6.622 -4.248 -9.560 1.00 97.19 186 LEU A N 1
ATOM 1471 C CA . LEU A 1 186 ? 7.553 -3.143 -9.342 1.00 97.19 186 LEU A CA 1
ATOM 1472 C C . LEU A 1 186 ? 7.095 -1.923 -10.138 1.00 97.19 186 LEU A C 1
ATOM 1474 O O . LEU A 1 186 ? 6.747 -2.044 -11.308 1.00 97.19 186 LEU A O 1
ATOM 1478 N N . ALA A 1 187 ? 7.094 -0.753 -9.510 1.00 96.12 187 ALA A N 1
ATOM 1479 C CA . ALA A 1 187 ? 6.778 0.516 -10.144 1.00 96.12 187 ALA A CA 1
ATOM 1480 C C . ALA A 1 187 ? 7.877 1.523 -9.841 1.00 96.12 187 ALA A C 1
ATOM 1482 O O . ALA A 1 187 ? 8.265 1.690 -8.685 1.00 96.12 187 ALA A O 1
ATOM 1483 N N . LEU A 1 188 ? 8.346 2.201 -10.883 1.00 94.12 188 LEU A N 1
ATOM 1484 C CA . LEU A 1 188 ? 9.314 3.280 -10.784 1.00 94.12 188 LEU A CA 1
ATOM 1485 C C . LEU A 1 188 ? 8.623 4.583 -11.148 1.00 94.12 188 LEU A C 1
ATOM 1487 O O . LEU A 1 188 ? 8.061 4.731 -12.234 1.00 94.12 188 LEU A O 1
ATOM 1491 N N . SER A 1 189 ? 8.632 5.503 -10.197 1.00 89.75 189 SER A N 1
ATOM 1492 C CA . SER A 1 189 ? 7.847 6.728 -10.259 1.00 89.75 189 SER A CA 1
ATOM 1493 C C . SER A 1 189 ? 8.641 7.940 -10.700 1.00 89.75 189 SER A C 1
ATOM 1495 O O . SER A 1 189 ? 8.046 8.961 -11.031 1.00 89.75 189 SER A O 1
ATOM 1497 N N . ARG A 1 190 ? 9.965 7.859 -10.684 1.00 81.88 190 ARG A N 1
ATOM 1498 C CA . ARG A 1 190 ? 10.836 8.973 -11.034 1.00 81.88 190 ARG A CA 1
ATOM 1499 C C . ARG A 1 190 ? 11.196 8.946 -12.514 1.00 81.88 190 ARG A C 1
ATOM 1501 O O . ARG A 1 190 ? 11.089 7.909 -13.162 1.00 81.88 190 ARG A O 1
ATOM 1508 N N . GLU A 1 191 ? 11.592 10.106 -13.029 1.00 79.00 191 GLU A N 1
ATOM 1509 C CA . GLU A 1 191 ? 12.208 10.203 -14.348 1.00 79.00 191 GLU A CA 1
ATOM 1510 C C . GLU A 1 191 ? 13.456 9.330 -14.368 1.00 79.00 191 GLU A C 1
ATOM 1512 O O . GLU A 1 191 ? 14.345 9.492 -13.535 1.00 79.00 191 GLU A O 1
ATOM 1517 N N . VAL A 1 192 ? 13.478 8.384 -15.297 1.00 77.81 192 VAL A N 1
ATOM 1518 C CA . VAL A 1 192 ? 14.649 7.566 -15.570 1.00 77.81 192 VAL A CA 1
ATOM 1519 C C . VAL A 1 192 ? 15.278 8.109 -16.840 1.00 77.81 192 VAL A C 1
ATOM 1521 O O . VAL A 1 192 ? 14.590 8.256 -17.851 1.00 77.81 192 VAL A O 1
ATOM 1524 N N . GLU A 1 193 ? 16.582 8.375 -16.811 1.00 79.69 193 GLU A N 1
ATOM 1525 C CA . GLU A 1 193 ? 17.307 8.889 -17.979 1.00 79.69 193 GLU A CA 1
ATOM 1526 C C . GLU A 1 193 ? 17.241 7.923 -19.172 1.00 79.69 193 GLU A C 1
ATOM 1528 O O . GLU A 1 193 ? 17.154 8.341 -20.328 1.00 79.69 193 GLU A O 1
ATOM 1533 N N . SER A 1 194 ? 17.243 6.616 -18.890 1.00 85.88 194 SER A N 1
ATOM 1534 C CA . SER A 1 194 ? 17.218 5.562 -19.897 1.00 85.88 194 SER A CA 1
ATOM 1535 C C . SER A 1 194 ? 16.184 4.488 -19.591 1.00 85.88 194 SER A C 1
ATOM 1537 O O . SER A 1 194 ? 16.227 3.820 -18.558 1.00 85.88 194 SER A O 1
ATOM 1539 N N . LEU A 1 195 ? 15.312 4.212 -20.565 1.00 88.38 195 LEU A N 1
ATOM 1540 C CA . LEU A 1 195 ? 14.386 3.082 -20.482 1.00 88.38 195 LEU A CA 1
ATOM 1541 C C . LEU A 1 195 ? 15.098 1.716 -20.499 1.00 88.38 195 LEU A C 1
ATOM 1543 O O . LEU A 1 195 ? 14.469 0.700 -20.200 1.00 88.38 195 LEU A O 1
ATOM 1547 N N . GLN A 1 196 ? 16.400 1.673 -20.808 1.00 87.94 196 GLN A N 1
ATOM 1548 C CA . GLN A 1 196 ? 17.190 0.442 -20.788 1.00 87.94 196 GLN A CA 1
ATOM 1549 C C . GLN A 1 196 ? 17.183 -0.226 -19.407 1.00 87.94 196 GLN A C 1
ATOM 1551 O O . GLN A 1 196 ? 17.130 -1.452 -19.339 1.00 87.94 196 GLN A O 1
ATOM 1556 N N . VAL A 1 197 ? 17.102 0.552 -18.318 1.00 88.44 197 VAL A N 1
ATOM 1557 C CA . VAL A 1 197 ? 17.034 -0.007 -16.959 1.00 88.44 197 VAL A CA 1
ATOM 1558 C C . VAL A 1 197 ? 15.851 -0.963 -16.790 1.00 88.44 197 VAL A C 1
ATOM 1560 O O . VAL A 1 197 ? 15.965 -1.994 -16.133 1.00 88.44 197 VAL A O 1
ATOM 1563 N N . PHE A 1 198 ? 14.711 -0.677 -17.427 1.00 92.38 198 PHE A N 1
ATOM 1564 C CA . PHE A 1 198 ? 13.534 -1.537 -17.337 1.00 92.38 198 PHE A CA 1
ATOM 1565 C C . PHE A 1 198 ? 13.761 -2.854 -18.081 1.00 92.38 198 PHE A C 1
ATOM 1567 O O . PHE A 1 198 ? 13.356 -3.909 -17.594 1.00 92.38 198 PHE A O 1
ATOM 1574 N N . ALA A 1 199 ? 14.439 -2.813 -19.231 1.00 92.38 199 ALA A N 1
ATOM 1575 C CA . ALA A 1 199 ? 14.821 -4.021 -19.953 1.00 92.38 199 ALA A CA 1
ATOM 1576 C C . ALA A 1 199 ? 15.795 -4.874 -19.125 1.00 92.38 199 ALA A C 1
ATOM 1578 O O . ALA A 1 199 ? 15.613 -6.090 -19.043 1.00 92.38 199 ALA A O 1
ATOM 1579 N N . ASP A 1 200 ? 16.758 -4.248 -18.448 1.00 91.00 200 ASP A N 1
ATOM 1580 C CA . ASP A 1 200 ? 17.734 -4.937 -17.599 1.00 91.00 200 ASP A CA 1
ATOM 1581 C C . ASP A 1 200 ? 17.063 -5.568 -16.367 1.00 91.00 200 ASP A C 1
ATOM 1583 O O . ASP A 1 200 ? 17.299 -6.739 -16.056 1.00 91.00 200 ASP A O 1
ATOM 1587 N N . ILE A 1 201 ? 16.132 -4.854 -15.723 1.00 93.19 201 ILE A N 1
ATOM 1588 C CA . ILE A 1 201 ? 15.301 -5.391 -14.636 1.00 93.19 201 ILE A CA 1
ATOM 1589 C C . ILE A 1 201 ? 14.488 -6.596 -15.133 1.00 93.19 201 ILE A C 1
ATOM 1591 O O . ILE A 1 201 ? 14.493 -7.652 -14.506 1.00 93.19 201 ILE A O 1
ATOM 1595 N N . LEU A 1 202 ? 13.810 -6.503 -16.278 1.00 95.06 202 LEU A N 1
ATOM 1596 C CA . LEU A 1 202 ? 13.029 -7.620 -16.835 1.00 95.06 202 LEU A CA 1
ATOM 1597 C C . LEU A 1 202 ? 13.901 -8.803 -17.275 1.00 95.06 202 LEU A C 1
ATOM 1599 O O . LEU A 1 202 ? 13.439 -9.958 -17.288 1.00 95.06 202 LEU A O 1
ATOM 1603 N N . ALA A 1 203 ? 15.148 -8.532 -17.661 1.00 93.19 203 ALA A N 1
ATOM 1604 C CA . ALA A 1 203 ? 16.144 -9.540 -17.982 1.00 93.19 203 ALA A CA 1
ATOM 1605 C C . ALA A 1 203 ? 16.580 -10.296 -16.720 1.00 93.19 203 ALA A C 1
ATOM 1607 O O . ALA A 1 203 ? 16.526 -11.527 -16.724 1.00 93.19 203 ALA A O 1
ATOM 1608 N N . ALA A 1 204 ? 16.920 -9.577 -15.650 1.00 92.06 204 ALA A N 1
ATOM 1609 C CA . ALA A 1 204 ? 17.382 -10.137 -14.383 1.00 92.06 204 ALA A CA 1
ATOM 1610 C C . ALA A 1 204 ? 16.259 -10.796 -13.557 1.00 92.06 204 ALA A C 1
ATOM 1612 O O . ALA A 1 204 ? 16.473 -11.838 -12.938 1.00 92.06 204 ALA A O 1
ATOM 1613 N N . TYR A 1 205 ? 15.043 -10.241 -13.583 1.00 93.50 205 TYR A N 1
ATOM 1614 C CA . TYR A 1 205 ? 13.938 -10.628 -12.701 1.00 93.50 205 TYR A CA 1
ATOM 1615 C C . TYR A 1 205 ? 12.785 -11.268 -13.476 1.00 93.50 205 TYR A C 1
ATOM 1617 O O . TYR A 1 205 ? 11.815 -10.631 -13.899 1.00 93.50 205 TYR A O 1
ATOM 1625 N N . LYS A 1 206 ? 12.876 -12.589 -13.659 1.00 94.94 206 LYS A N 1
ATOM 1626 C CA . LYS A 1 206 ? 11.849 -13.377 -14.363 1.00 94.94 206 LYS A CA 1
ATOM 1627 C C . LYS A 1 206 ? 10.570 -13.595 -13.554 1.00 94.94 206 LYS A C 1
ATOM 1629 O O . LYS A 1 206 ? 9.535 -13.863 -14.153 1.00 94.94 206 LYS A O 1
ATOM 1634 N N . SER A 1 207 ? 10.628 -13.445 -12.230 1.00 95.69 207 SER A N 1
ATOM 1635 C CA . SER A 1 207 ? 9.471 -13.566 -11.334 1.00 95.69 207 SER A CA 1
ATOM 1636 C C . SER A 1 207 ? 8.498 -12.389 -11.419 1.00 95.69 207 SER A C 1
ATOM 1638 O O . SER A 1 207 ? 7.347 -12.535 -11.011 1.00 95.69 207 SER A O 1
ATOM 1640 N N . LEU A 1 208 ? 8.929 -11.236 -11.948 1.00 97.88 208 LEU A N 1
ATOM 1641 C CA . LEU A 1 208 ? 8.056 -10.073 -12.074 1.00 97.88 208 LEU A CA 1
ATOM 1642 C C . LEU A 1 208 ? 6.879 -10.388 -13.000 1.00 97.88 208 LEU A C 1
ATOM 1644 O O . LEU A 1 208 ? 7.057 -10.809 -14.145 1.00 97.88 208 LEU A O 1
ATOM 1648 N N . ALA A 1 209 ? 5.676 -10.149 -12.488 1.00 97.88 209 ALA A N 1
ATOM 1649 C CA . ALA A 1 209 ? 4.422 -10.185 -13.220 1.00 97.88 209 ALA A CA 1
ATOM 1650 C C . ALA A 1 209 ? 4.160 -8.852 -13.931 1.00 97.88 209 ALA A C 1
ATOM 1652 O O . ALA A 1 209 ? 3.668 -8.874 -15.062 1.00 97.88 209 ALA A O 1
ATOM 1653 N N . ALA A 1 210 ? 4.541 -7.734 -13.301 1.00 98.06 210 ALA A N 1
ATOM 1654 C CA . ALA A 1 210 ? 4.390 -6.387 -13.833 1.00 98.06 210 ALA A CA 1
ATOM 1655 C C . ALA A 1 210 ? 5.583 -5.488 -13.470 1.00 98.06 210 ALA A C 1
ATOM 1657 O O . ALA A 1 210 ? 6.066 -5.499 -12.334 1.00 98.06 210 ALA A O 1
ATOM 1658 N N . LEU A 1 211 ? 6.013 -4.677 -14.435 1.00 97.19 211 LEU A N 1
ATOM 1659 C CA . LEU A 1 211 ? 6.983 -3.603 -14.255 1.00 97.19 211 LEU A CA 1
ATOM 1660 C C . LEU A 1 211 ? 6.406 -2.305 -14.822 1.00 97.19 211 LEU A C 1
ATOM 1662 O O . LEU A 1 211 ? 6.143 -2.209 -16.020 1.00 97.19 211 LEU A O 1
ATOM 1666 N N . LEU A 1 212 ? 6.193 -1.319 -13.960 1.00 96.06 212 LEU A N 1
ATOM 1667 C CA . LEU A 1 212 ? 5.525 -0.072 -14.303 1.00 96.06 212 LEU A CA 1
ATOM 1668 C C . LEU A 1 212 ? 6.513 1.091 -14.318 1.00 96.06 212 LEU A C 1
ATOM 1670 O O . LEU A 1 212 ? 7.299 1.266 -13.388 1.00 96.06 212 LEU A O 1
ATOM 1674 N N . HIS A 1 213 ? 6.399 1.932 -15.338 1.00 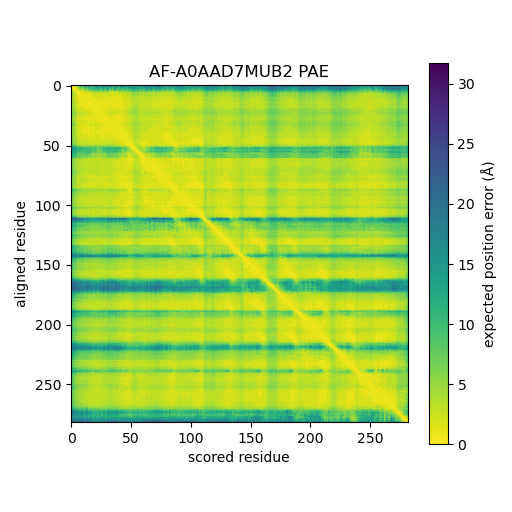94.56 213 HIS A N 1
ATOM 1675 C CA . HIS A 1 213 ? 6.936 3.285 -15.327 1.00 94.56 213 HIS A CA 1
ATOM 1676 C C . HIS A 1 213 ? 5.777 4.257 -15.090 1.00 94.56 213 HIS A C 1
ATOM 1678 O O . HIS A 1 213 ? 4.810 4.281 -15.855 1.00 94.56 213 HIS A O 1
ATOM 1684 N N . LEU A 1 214 ? 5.867 5.034 -14.012 1.00 93.69 214 LEU A N 1
ATOM 1685 C CA . LEU A 1 214 ? 4.861 6.004 -13.588 1.00 93.69 214 LEU A CA 1
ATOM 1686 C C . LEU A 1 214 ? 5.433 7.421 -13.733 1.00 93.69 214 LEU A C 1
ATOM 1688 O O . LEU A 1 214 ? 5.804 8.017 -12.717 1.00 93.69 214 LEU A O 1
ATOM 1692 N N . PRO A 1 215 ? 5.559 7.964 -14.956 1.00 90.06 215 PRO A N 1
ATOM 1693 C CA . PRO A 1 215 ? 6.194 9.258 -15.162 1.00 90.06 215 PRO A CA 1
ATOM 1694 C C . PRO A 1 215 ? 5.383 10.389 -14.506 1.00 90.06 215 PRO A C 1
ATOM 1696 O O . PRO A 1 215 ? 4.154 10.336 -14.421 1.00 90.06 215 PRO A O 1
ATOM 1699 N N . HIS A 1 216 ? 6.079 11.410 -13.996 1.00 85.12 216 HIS A N 1
ATOM 1700 C CA . HIS A 1 216 ? 5.442 12.591 -13.391 1.00 85.12 21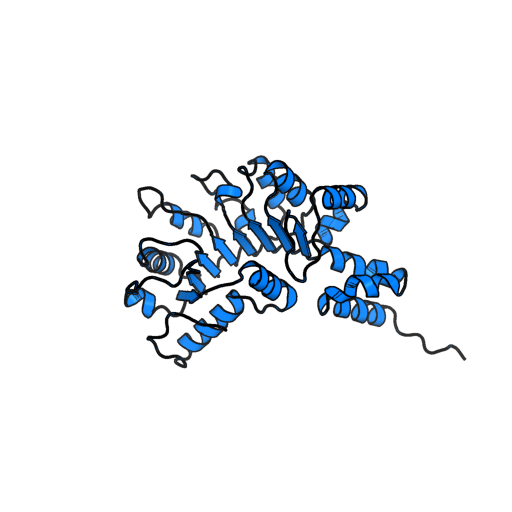6 HIS A CA 1
ATOM 1701 C C . HIS A 1 216 ? 4.886 13.554 -14.441 1.00 85.12 216 HIS A C 1
ATOM 1703 O O . HIS A 1 216 ? 3.848 14.177 -14.224 1.00 85.12 216 HIS A O 1
ATOM 1709 N N . PHE A 1 217 ? 5.576 13.654 -15.571 1.00 80.12 217 PHE A N 1
ATOM 1710 C CA . PHE A 1 217 ? 5.181 14.453 -16.719 1.00 80.12 217 PHE A CA 1
ATOM 1711 C C . PHE A 1 217 ? 4.867 13.527 -17.891 1.00 80.12 217 PHE A C 1
ATOM 1713 O O . PHE A 1 217 ? 5.360 12.396 -17.905 1.00 80.12 217 PHE A O 1
ATOM 1720 N N . PRO A 1 218 ? 4.069 13.973 -18.877 1.00 75.06 218 PRO A N 1
ATOM 1721 C CA . PRO A 1 218 ? 3.930 13.236 -20.123 1.00 75.06 218 PRO A CA 1
ATOM 1722 C C . PRO A 1 218 ? 5.339 12.929 -20.629 1.00 75.06 218 PRO A C 1
ATOM 1724 O O . PRO A 1 218 ? 6.151 13.862 -20.694 1.00 75.06 218 PRO A O 1
ATOM 1727 N N . PRO A 1 219 ? 5.673 11.658 -20.907 1.00 65.19 219 PRO A N 1
ATOM 1728 C CA . PRO A 1 219 ? 7.010 11.336 -21.355 1.00 65.19 219 PRO A CA 1
ATOM 1729 C C . PRO A 1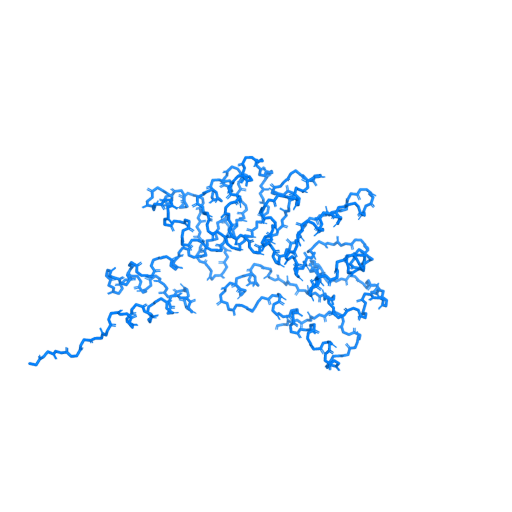 219 ? 7.310 12.208 -22.575 1.00 65.19 219 PRO A C 1
ATOM 1731 O O . PRO A 1 219 ? 6.514 12.265 -23.520 1.00 65.19 219 PRO A O 1
ATOM 1734 N N . ALA A 1 220 ? 8.467 12.879 -22.572 1.00 64.06 220 ALA A N 1
ATOM 1735 C CA . ALA A 1 220 ? 9.068 13.317 -23.827 1.00 64.06 220 ALA A CA 1
ATOM 1736 C C . ALA A 1 220 ? 9.108 12.102 -24.770 1.00 64.06 220 ALA A C 1
ATOM 1738 O O . ALA A 1 220 ? 8.995 10.971 -24.303 1.00 64.06 220 ALA A O 1
ATOM 1739 N N . THR A 1 221 ? 9.216 12.294 -26.084 1.00 69.19 221 THR A N 1
ATOM 1740 C CA . THR A 1 221 ? 9.186 11.212 -27.088 1.00 69.19 221 THR A CA 1
ATOM 1741 C C . THR A 1 221 ? 10.359 10.228 -26.925 1.00 69.19 221 THR A C 1
ATOM 1743 O O . THR A 1 221 ? 11.268 10.185 -27.751 1.00 69.19 221 THR A O 1
ATOM 1746 N N . HIS A 1 222 ? 10.375 9.458 -25.841 1.00 71.19 222 HIS A N 1
ATOM 1747 C CA . HIS A 1 222 ? 11.346 8.435 -25.535 1.00 71.19 222 HIS A CA 1
ATOM 1748 C C . HIS A 1 222 ? 11.027 7.271 -26.452 1.00 71.19 222 HIS A C 1
ATOM 1750 O O . HIS A 1 222 ? 9.939 6.692 -26.411 1.00 71.19 222 HIS A O 1
ATOM 1756 N N . THR A 1 223 ? 11.985 6.944 -27.306 1.00 81.94 223 THR A N 1
ATOM 1757 C CA . THR A 1 223 ? 11.931 5.740 -28.115 1.00 81.94 223 THR A CA 1
ATOM 1758 C C . THR A 1 223 ? 12.049 4.537 -27.185 1.00 81.94 223 THR A C 1
ATOM 1760 O O . THR A 1 223 ? 13.083 4.290 -26.566 1.00 81.94 223 THR A O 1
ATOM 1763 N N . ILE A 1 224 ? 10.951 3.799 -27.046 1.00 85.75 224 ILE A N 1
ATOM 1764 C CA . ILE A 1 224 ? 10.934 2.525 -26.329 1.00 85.75 224 ILE A CA 1
ATOM 1765 C C . ILE A 1 224 ? 11.665 1.519 -27.216 1.00 85.75 224 ILE A C 1
ATOM 1767 O O . ILE A 1 224 ? 11.331 1.380 -28.390 1.00 85.75 224 ILE A O 1
ATOM 1771 N N . SER A 1 225 ? 12.677 0.837 -26.679 1.00 86.75 225 SER A N 1
ATOM 1772 C CA . SER A 1 225 ? 13.383 -0.199 -27.436 1.00 86.75 225 SER A CA 1
ATOM 1773 C C . SER A 1 225 ? 12.445 -1.360 -27.774 1.00 86.75 225 SER A C 1
ATOM 1775 O O . SER A 1 225 ? 11.571 -1.704 -26.975 1.00 86.75 225 SER A O 1
ATOM 1777 N N . ASP A 1 226 ? 12.657 -2.018 -28.917 1.00 86.12 226 ASP A N 1
ATOM 1778 C CA . ASP A 1 226 ? 11.817 -3.143 -29.356 1.00 86.12 226 ASP A CA 1
ATOM 1779 C C . ASP A 1 226 ? 11.721 -4.251 -28.295 1.00 86.12 226 ASP A C 1
ATOM 1781 O O . ASP A 1 226 ? 10.662 -4.844 -28.096 1.00 86.12 226 ASP A O 1
ATOM 1785 N N . ASN A 1 227 ? 12.808 -4.516 -27.565 1.00 89.44 227 ASN A N 1
ATOM 1786 C CA . ASN A 1 227 ? 12.823 -5.522 -26.500 1.00 89.44 227 ASN A CA 1
ATOM 1787 C C . ASN A 1 227 ? 11.840 -5.179 -25.375 1.00 89.44 227 ASN A C 1
ATOM 1789 O O . ASN A 1 227 ? 11.100 -6.046 -24.913 1.00 89.44 227 ASN A O 1
ATOM 1793 N N . LEU A 1 228 ? 11.820 -3.916 -24.948 1.00 91.25 228 LEU A N 1
ATOM 1794 C CA . LEU A 1 228 ? 10.945 -3.451 -23.878 1.00 91.25 228 LEU A CA 1
ATOM 1795 C C . LEU A 1 228 ? 9.497 -3.304 -24.363 1.00 91.25 228 LEU A C 1
ATOM 1797 O O . LEU A 1 228 ? 8.564 -3.666 -23.650 1.00 91.25 228 LEU A O 1
ATOM 1801 N N . ALA A 1 229 ? 9.317 -2.833 -25.599 1.00 90.12 229 ALA A N 1
ATOM 1802 C CA . ALA A 1 229 ? 8.027 -2.717 -26.268 1.00 90.12 229 ALA A CA 1
ATOM 1803 C C . ALA A 1 229 ? 7.309 -4.073 -26.386 1.00 90.12 229 ALA A C 1
ATOM 1805 O O . ALA A 1 229 ? 6.090 -4.151 -26.219 1.00 90.12 229 ALA A O 1
ATOM 1806 N N . ASN A 1 230 ? 8.067 -5.143 -26.639 1.00 92.19 230 ASN A N 1
ATOM 1807 C CA . ASN A 1 230 ? 7.533 -6.490 -26.818 1.00 92.19 230 ASN A CA 1
ATOM 1808 C C . ASN A 1 230 ? 7.365 -7.284 -25.511 1.00 92.19 230 ASN A C 1
ATOM 1810 O O . ASN A 1 230 ? 6.687 -8.315 -25.534 1.00 92.19 230 ASN A O 1
ATOM 1814 N N . ASP A 1 231 ? 7.934 -6.852 -24.378 1.00 95.50 231 ASP A N 1
ATOM 1815 C CA . ASP A 1 231 ? 7.711 -7.543 -23.103 1.00 95.50 231 ASP A CA 1
ATOM 1816 C C . ASP A 1 231 ? 6.316 -7.186 -22.555 1.00 95.50 231 ASP A C 1
ATOM 1818 O O . ASP A 1 231 ? 6.054 -6.036 -22.183 1.00 95.50 231 ASP A O 1
ATOM 1822 N N . PRO A 1 232 ? 5.384 -8.154 -22.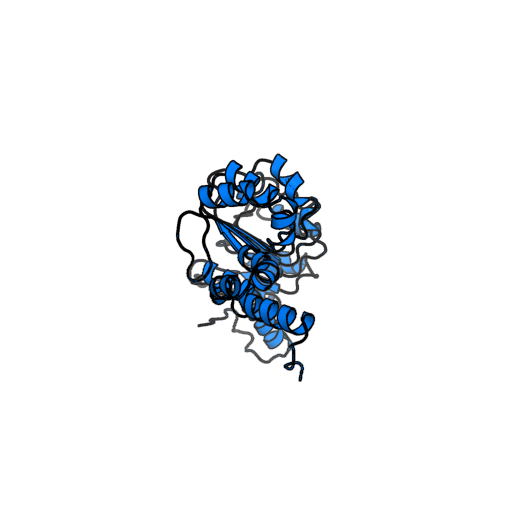459 1.00 96.31 232 PRO A N 1
ATOM 1823 C CA . PRO A 1 232 ? 4.026 -7.861 -22.033 1.00 96.31 232 PRO A CA 1
ATOM 1824 C C . PRO A 1 232 ? 3.951 -7.379 -20.586 1.00 96.31 232 PRO A C 1
ATOM 1826 O O . PRO A 1 232 ? 2.914 -6.842 -20.226 1.00 96.31 232 PRO A O 1
ATOM 1829 N N . ARG A 1 233 ? 4.991 -7.584 -19.765 1.00 97.25 233 ARG A N 1
ATOM 1830 C CA . ARG A 1 233 ? 5.031 -7.200 -18.346 1.00 97.25 233 ARG A CA 1
ATOM 1831 C C . ARG A 1 233 ? 5.290 -5.711 -18.140 1.00 97.25 233 ARG A C 1
ATOM 1833 O O . ARG A 1 233 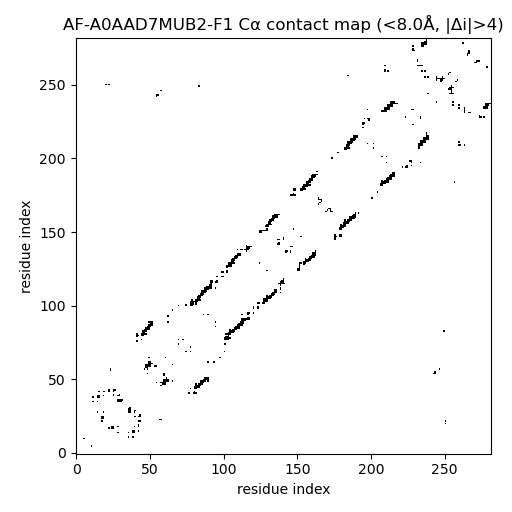? 5.010 -5.211 -17.054 1.00 97.25 233 ARG A O 1
ATOM 1840 N N . PHE A 1 234 ? 5.840 -5.019 -19.137 1.00 96.44 234 PHE A N 1
ATOM 1841 C CA . PHE A 1 234 ? 6.178 -3.604 -19.026 1.00 96.44 234 PHE A CA 1
ATOM 1842 C C . PHE A 1 234 ? 4.988 -2.704 -19.358 1.00 96.44 234 PHE A C 1
ATOM 1844 O O . PHE A 1 234 ? 4.382 -2.842 -20.421 1.00 96.44 234 PHE A O 1
ATOM 1851 N N . VAL A 1 235 ? 4.666 -1.742 -18.495 1.00 94.50 235 VAL A N 1
ATOM 1852 C CA . VAL A 1 235 ? 3.555 -0.805 -18.713 1.00 94.50 235 VAL A CA 1
ATOM 1853 C C . VAL A 1 235 ? 3.979 0.614 -18.354 1.00 94.50 235 VAL A C 1
ATOM 1855 O O . VAL A 1 235 ? 4.544 0.845 -17.290 1.00 94.50 235 VAL A O 1
ATOM 1858 N N . ILE A 1 236 ? 3.658 1.581 -19.214 1.00 93.62 236 ILE A N 1
ATOM 1859 C CA . ILE A 1 236 ? 3.755 3.004 -18.877 1.00 93.62 236 ILE A CA 1
ATOM 1860 C C . ILE A 1 236 ? 2.355 3.491 -18.503 1.00 93.62 236 ILE A C 1
ATOM 1862 O O . ILE A 1 236 ? 1.406 3.310 -19.275 1.00 93.62 236 ILE A O 1
ATOM 1866 N N . MET A 1 237 ? 2.213 4.091 -17.321 1.00 92.81 237 MET A N 1
ATOM 1867 C CA . MET A 1 237 ? 0.935 4.623 -16.846 1.00 92.81 237 MET A CA 1
ATOM 1868 C C . MET A 1 237 ? 1.089 6.033 -16.299 1.00 92.81 237 MET A C 1
ATOM 1870 O O . MET A 1 237 ? 1.873 6.278 -15.386 1.00 92.81 237 MET A O 1
ATOM 1874 N N . GLU A 1 238 ? 0.268 6.946 -16.801 1.00 89.75 238 GLU A N 1
ATOM 1875 C CA . GLU A 1 238 ? 0.146 8.285 -16.238 1.00 89.75 238 GLU A CA 1
ATOM 1876 C C . GLU A 1 238 ? -0.799 8.256 -15.032 1.00 89.75 238 GLU A C 1
ATOM 1878 O O . GLU A 1 238 ? -1.891 7.684 -15.087 1.00 89.75 238 GLU A O 1
ATOM 1883 N N . LEU A 1 239 ? -0.377 8.866 -13.922 1.00 86.38 239 LEU A N 1
ATOM 1884 C CA . LEU A 1 239 ? -1.158 8.917 -12.686 1.00 86.38 239 LEU A CA 1
ATOM 1885 C C . LEU A 1 239 ? -1.301 10.360 -12.204 1.00 86.38 239 LEU A C 1
ATOM 1887 O O . LEU A 1 239 ? -0.505 10.807 -11.374 1.00 86.38 239 LEU A O 1
ATOM 1891 N N . PRO A 1 240 ? -2.345 11.086 -12.644 1.00 79.19 240 PRO A N 1
ATOM 1892 C CA . PRO A 1 240 ? -2.540 12.476 -12.234 1.00 79.19 240 PRO A CA 1
ATOM 1893 C C . PRO A 1 240 ? -2.762 12.614 -10.719 1.00 79.19 240 PRO A C 1
ATOM 1895 O O . PRO A 1 240 ? -2.437 13.642 -10.124 1.00 79.19 240 PRO A O 1
ATOM 1898 N N . HIS A 1 241 ? -3.292 11.573 -10.062 1.00 88.50 241 HIS A N 1
ATOM 1899 C CA . HIS A 1 241 ? -3.656 11.607 -8.644 1.00 88.50 241 HIS A CA 1
ATOM 1900 C C . HIS A 1 241 ? -3.235 10.333 -7.891 1.00 88.50 241 HIS A C 1
ATOM 1902 O O . HIS A 1 241 ? -4.077 9.555 -7.444 1.00 88.50 241 HIS A O 1
ATOM 1908 N N . ARG A 1 242 ? -1.924 10.135 -7.692 1.00 89.31 242 ARG A N 1
ATOM 1909 C CA . ARG A 1 242 ? -1.339 8.966 -6.987 1.00 89.31 242 ARG A CA 1
ATOM 1910 C C . ARG A 1 242 ? -1.980 8.651 -5.630 1.00 89.31 242 ARG A C 1
ATOM 1912 O O . ARG A 1 242 ? -2.108 7.488 -5.256 1.00 89.31 242 ARG A O 1
ATOM 1919 N N . THR A 1 243 ? -2.351 9.676 -4.866 1.00 89.69 243 THR A N 1
ATOM 1920 C CA . THR A 1 243 ? -2.986 9.502 -3.550 1.00 89.69 243 THR A CA 1
ATOM 1921 C C . THR A 1 243 ? -4.412 8.970 -3.682 1.00 89.69 243 THR A C 1
ATOM 1923 O O . THR A 1 243 ? -4.790 8.047 -2.963 1.00 89.69 243 THR A O 1
ATOM 1926 N N . THR A 1 244 ? -5.184 9.514 -4.626 1.00 90.81 244 THR A N 1
ATOM 1927 C CA . THR A 1 244 ? -6.533 9.031 -4.947 1.00 90.81 244 THR A CA 1
ATOM 1928 C C . THR A 1 244 ? -6.484 7.596 -5.453 1.00 90.81 244 THR A C 1
ATOM 1930 O O . THR A 1 244 ? -7.317 6.780 -5.071 1.00 90.81 244 THR A O 1
ATOM 1933 N N . ASP A 1 245 ? -5.483 7.264 -6.264 1.00 93.06 245 ASP A N 1
ATOM 1934 C CA . ASP A 1 245 ? -5.331 5.914 -6.788 1.00 93.06 245 ASP A CA 1
ATOM 1935 C C . ASP A 1 245 ? -4.997 4.887 -5.694 1.00 93.06 245 ASP A C 1
ATOM 1937 O O . ASP A 1 245 ? -5.675 3.869 -5.575 1.00 93.06 245 ASP A O 1
ATOM 1941 N N . TRP A 1 246 ? -4.060 5.212 -4.798 1.00 93.25 246 TRP A N 1
ATOM 1942 C CA . TRP A 1 246 ? -3.776 4.388 -3.615 1.00 93.25 246 TRP A CA 1
ATOM 1943 C C . TRP A 1 246 ? -5.025 4.170 -2.748 1.00 93.25 246 TRP A C 1
ATOM 1945 O O . TRP A 1 246 ? -5.291 3.067 -2.265 1.00 93.25 246 TRP A O 1
ATOM 1955 N N . GLN A 1 247 ? -5.831 5.219 -2.572 1.00 91.50 247 GLN A N 1
ATOM 1956 C CA . GLN A 1 247 ? -7.107 5.120 -1.874 1.00 91.50 247 GLN A CA 1
ATOM 1957 C C . GLN A 1 247 ? -8.084 4.187 -2.601 1.00 91.50 247 GLN A C 1
ATOM 1959 O O . GLN A 1 247 ? -8.751 3.387 -1.943 1.00 91.50 247 GLN A O 1
ATOM 1964 N N . ASN A 1 248 ? -8.166 4.250 -3.931 1.00 92.50 248 ASN A N 1
ATOM 1965 C CA . ASN A 1 248 ? -8.999 3.342 -4.719 1.00 92.50 248 ASN A CA 1
ATOM 1966 C C . ASN A 1 248 ? -8.537 1.887 -4.575 1.00 92.50 248 ASN A C 1
ATOM 1968 O O . ASN A 1 248 ? -9.387 1.009 -4.410 1.00 92.50 248 ASN A O 1
ATOM 1972 N N . GLY A 1 249 ? -7.227 1.634 -4.533 1.00 92.88 249 GLY A N 1
ATOM 1973 C CA . GLY A 1 249 ? -6.663 0.311 -4.247 1.00 92.88 249 GLY A CA 1
ATOM 1974 C C . GLY A 1 249 ? -7.124 -0.238 -2.903 1.00 92.88 249 GLY A C 1
ATOM 1975 O O . GLY A 1 249 ? -7.627 -1.354 -2.814 1.00 92.88 249 GLY A O 1
ATOM 1976 N N . ILE A 1 250 ? -7.078 0.581 -1.854 1.00 91.31 250 ILE A N 1
ATOM 1977 C CA . ILE A 1 250 ? -7.515 0.162 -0.515 1.00 91.31 250 ILE A CA 1
ATOM 1978 C C . ILE A 1 250 ? -9.025 -0.049 -0.414 1.00 91.31 250 ILE A C 1
ATOM 1980 O O . ILE A 1 250 ? -9.469 -0.967 0.276 1.00 91.31 250 ILE A O 1
ATOM 1984 N N . LEU A 1 251 ? -9.817 0.833 -1.027 1.00 89.12 251 LEU A N 1
ATOM 1985 C CA . LEU A 1 251 ? -11.272 0.827 -0.874 1.00 89.12 251 LEU A CA 1
ATOM 1986 C C . LEU A 1 251 ? -11.966 -0.163 -1.810 1.00 89.12 251 LEU A C 1
ATOM 1988 O O . LEU A 1 251 ? -12.996 -0.721 -1.444 1.00 89.12 251 LEU A O 1
ATOM 1992 N N . SER A 1 252 ? -11.434 -0.346 -3.016 1.00 91.38 252 SER A N 1
ATOM 1993 C CA . SER A 1 252 ? -12.097 -1.091 -4.091 1.00 91.38 252 SER A CA 1
ATOM 1994 C C . SER A 1 252 ? -11.216 -2.138 -4.768 1.00 91.38 252 SER A C 1
ATOM 1996 O O . SER A 1 252 ? -11.736 -2.928 -5.549 1.00 91.38 252 SER A O 1
ATOM 1998 N N . GLY A 1 253 ? -9.907 -2.154 -4.498 1.00 92.81 253 GLY A N 1
ATOM 1999 C CA . GLY A 1 253 ? -8.953 -2.980 -5.244 1.00 92.81 253 GLY A CA 1
ATOM 2000 C C . GLY A 1 253 ? -8.737 -2.519 -6.688 1.00 92.81 253 GLY A C 1
ATOM 2001 O O . GLY A 1 253 ? -8.186 -3.272 -7.476 1.00 92.81 253 GLY A O 1
ATOM 2002 N N . ASN A 1 254 ? -9.194 -1.316 -7.051 1.00 93.88 254 ASN A N 1
ATOM 2003 C CA . ASN A 1 254 ? -9.086 -0.763 -8.402 1.00 93.88 254 ASN A CA 1
ATOM 2004 C C . ASN A 1 254 ? -8.060 0.383 -8.455 1.00 93.88 254 ASN A C 1
ATOM 2006 O O . ASN A 1 254 ? -8.396 1.530 -8.759 1.00 93.88 254 ASN A O 1
ATOM 2010 N N . ASP A 1 255 ? -6.820 0.078 -8.090 1.00 94.81 255 ASP A N 1
ATOM 2011 C CA . ASP A 1 255 ? -5.667 0.968 -8.253 1.00 94.81 255 ASP A CA 1
ATOM 2012 C C . ASP A 1 255 ? -4.990 0.768 -9.618 1.00 94.81 255 ASP A C 1
ATOM 2014 O O . ASP A 1 255 ? -5.474 0.057 -10.507 1.00 94.81 255 ASP A O 1
ATOM 2018 N N . TYR A 1 256 ? -3.865 1.448 -9.816 1.00 95.62 256 TYR A N 1
ATOM 2019 C CA . TYR A 1 256 ? -3.058 1.333 -11.017 1.00 95.62 256 TYR A CA 1
ATOM 2020 C C . TYR A 1 256 ? -2.452 -0.062 -11.188 1.00 95.62 256 TYR A C 1
ATOM 2022 O O . TYR A 1 256 ? -2.201 -0.447 -12.328 1.00 95.62 256 TYR A O 1
ATOM 2030 N N . TRP A 1 257 ? -2.262 -0.841 -10.116 1.00 97.00 257 TRP A N 1
ATOM 2031 C CA . TRP A 1 257 ? -1.789 -2.220 -10.229 1.00 97.00 257 TRP A CA 1
ATOM 2032 C C . TRP A 1 257 ? -2.833 -3.090 -10.911 1.00 97.00 257 TRP A C 1
ATOM 2034 O O . TRP A 1 257 ? -2.529 -3.692 -11.937 1.00 97.00 257 TRP A O 1
ATOM 2044 N N . ALA A 1 258 ? -4.079 -3.065 -10.431 1.00 96.50 258 ALA A N 1
ATOM 2045 C CA . ALA A 1 258 ? -5.172 -3.823 -11.042 1.00 96.50 258 ALA A CA 1
ATOM 2046 C C . ALA A 1 258 ? -5.380 -3.443 -12.521 1.00 96.50 258 ALA A C 1
ATOM 2048 O O . ALA A 1 258 ? -5.607 -4.296 -13.386 1.00 96.50 258 ALA A O 1
ATOM 2049 N N . ARG A 1 259 ? -5.250 -2.148 -12.843 1.00 96.00 259 ARG A N 1
ATOM 2050 C CA . ARG A 1 259 ? -5.318 -1.665 -14.230 1.00 96.00 259 ARG A CA 1
ATOM 2051 C C . ARG A 1 259 ? -4.136 -2.141 -15.077 1.00 96.00 259 ARG A C 1
ATOM 2053 O O . ARG A 1 259 ? -4.347 -2.532 -16.226 1.00 96.00 259 ARG A O 1
ATOM 2060 N N . ALA A 1 260 ? -2.921 -2.145 -14.532 1.00 96.06 260 ALA A N 1
ATOM 2061 C CA . ALA A 1 260 ? -1.750 -2.684 -15.214 1.00 96.06 260 ALA A CA 1
ATOM 2062 C C . ALA A 1 260 ? -1.880 -4.191 -15.453 1.00 96.06 260 ALA A C 1
ATOM 2064 O O . ALA A 1 260 ? -1.655 -4.640 -16.570 1.00 96.06 260 ALA A O 1
ATOM 2065 N N . GLU A 1 261 ? -2.311 -4.972 -14.462 1.00 97.19 261 GLU A N 1
ATOM 2066 C CA . GLU A 1 261 ? -2.544 -6.413 -14.608 1.00 97.19 261 GLU A CA 1
ATOM 2067 C C . GLU A 1 261 ? -3.561 -6.711 -15.713 1.00 97.19 261 GLU A C 1
ATOM 2069 O O . GLU A 1 261 ? -3.320 -7.564 -16.573 1.00 97.19 261 GLU A O 1
ATOM 2074 N N . HIS A 1 262 ? -4.675 -5.972 -15.740 1.00 96.19 262 HIS A N 1
ATOM 2075 C CA . HIS A 1 262 ? -5.668 -6.084 -16.805 1.00 96.19 262 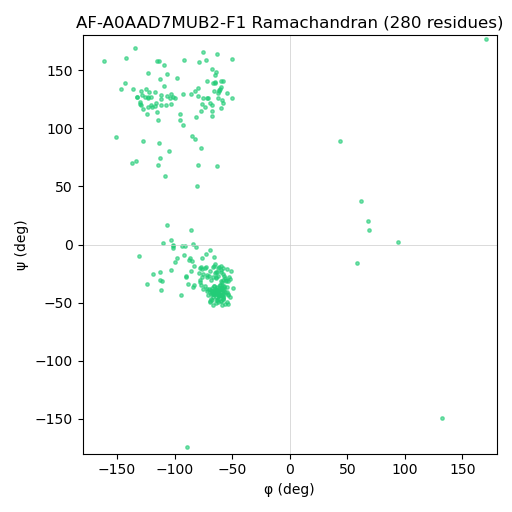HIS A CA 1
ATOM 2076 C C . HIS A 1 262 ? -5.051 -5.803 -18.181 1.00 96.19 262 HIS A C 1
ATOM 2078 O O . HIS A 1 262 ? -5.232 -6.569 -19.129 1.00 96.19 262 HIS A O 1
ATOM 2084 N N . PHE A 1 263 ? -4.278 -4.726 -18.284 1.00 95.19 263 PHE A N 1
ATOM 2085 C CA . PHE A 1 263 ? -3.608 -4.324 -19.513 1.00 95.19 263 PHE A CA 1
ATOM 2086 C C . PHE A 1 263 ? -2.569 -5.366 -19.982 1.00 95.19 263 PHE A C 1
ATOM 2088 O O . PHE A 1 263 ? -2.553 -5.750 -21.155 1.00 95.19 263 PHE A O 1
ATOM 2095 N N . ILE A 1 264 ? -1.769 -5.915 -19.065 1.00 96.00 264 ILE A N 1
ATOM 2096 C CA . ILE A 1 264 ? -0.811 -7.005 -19.313 1.00 96.00 264 ILE A CA 1
ATOM 2097 C C . ILE A 1 264 ? -1.541 -8.266 -19.794 1.00 96.00 264 ILE A C 1
ATOM 2099 O O . ILE A 1 264 ? -1.122 -8.900 -20.767 1.00 96.00 264 ILE A O 1
ATOM 2103 N N . ALA A 1 265 ? -2.659 -8.629 -19.159 1.00 96.69 265 ALA A N 1
ATOM 2104 C CA . ALA A 1 265 ? -3.474 -9.773 -19.564 1.00 96.69 265 ALA A CA 1
ATOM 2105 C C . ALA A 1 265 ? -4.027 -9.599 -20.988 1.00 96.69 265 ALA A C 1
ATOM 2107 O O . ALA A 1 265 ? -3.985 -10.535 -21.790 1.00 96.69 265 ALA A O 1
ATOM 2108 N N . MET A 1 266 ? -4.475 -8.391 -21.337 1.00 95.62 266 MET A N 1
ATOM 2109 C CA . MET A 1 266 ? -4.944 -8.063 -22.684 1.00 95.62 266 MET A CA 1
ATOM 2110 C C . MET A 1 266 ? -3.826 -8.159 -23.734 1.00 95.62 266 MET A C 1
ATOM 2112 O O . MET A 1 266 ? -4.070 -8.695 -24.819 1.00 95.62 266 MET A O 1
ATOM 2116 N N . ARG A 1 267 ? -2.594 -7.728 -23.413 1.00 94.19 267 ARG A N 1
ATOM 2117 C CA . ARG A 1 267 ? -1.424 -7.925 -24.293 1.00 94.19 267 ARG A CA 1
ATOM 2118 C C . ARG A 1 267 ? -1.094 -9.395 -24.500 1.00 94.19 267 ARG A C 1
ATOM 2120 O O . ARG A 1 267 ? -0.935 -9.826 -25.638 1.00 94.19 267 ARG A O 1
ATOM 2127 N N . ARG A 1 268 ? -1.034 -10.179 -23.419 1.00 95.50 268 ARG A N 1
ATOM 2128 C CA . ARG A 1 268 ? -0.769 -11.629 -23.487 1.00 95.50 268 ARG A CA 1
ATOM 2129 C C . ARG A 1 268 ? -1.815 -12.368 -24.323 1.00 95.50 268 ARG A C 1
ATOM 2131 O O . ARG A 1 268 ? -1.484 -13.343 -24.984 1.00 95.50 268 ARG A O 1
ATOM 2138 N N . ALA A 1 269 ? -3.056 -11.883 -24.326 1.00 96.50 269 ALA A N 1
ATOM 2139 C CA . ALA A 1 269 ? -4.141 -12.426 -25.138 1.00 96.50 269 ALA A CA 1
ATOM 2140 C C . ALA A 1 269 ? -4.143 -11.943 -26.604 1.00 96.50 269 ALA A C 1
ATOM 2142 O O . ALA A 1 269 ? -5.032 -12.338 -27.356 1.00 96.50 269 ALA A O 1
ATOM 2143 N N . GLY A 1 270 ? -3.217 -11.065 -27.013 1.00 94.88 270 GLY A N 1
ATOM 2144 C CA . GLY A 1 270 ? -3.182 -10.491 -28.364 1.00 94.88 270 GLY A CA 1
ATOM 2145 C C . GLY A 1 270 ? -4.352 -9.550 -28.675 1.00 94.88 270 GLY A C 1
ATOM 2146 O O . GLY A 1 270 ? -4.666 -9.327 -29.839 1.00 94.88 270 GLY A O 1
ATOM 2147 N N . LYS A 1 271 ? -5.026 -9.020 -27.645 1.00 93.69 271 LYS A N 1
ATOM 2148 C CA . LYS A 1 271 ? -6.218 -8.163 -27.786 1.00 93.69 271 LYS A CA 1
ATOM 2149 C C . LYS A 1 271 ? -5.902 -6.669 -27.859 1.00 93.69 271 LYS A C 1
ATOM 2151 O O . LYS A 1 271 ? -6.823 -5.862 -27.953 1.00 93.69 271 LYS A O 1
ATOM 2156 N N . MET A 1 272 ? -4.631 -6.290 -27.771 1.00 89.19 272 MET A N 1
ATOM 2157 C CA . MET A 1 272 ? -4.190 -4.908 -27.926 1.00 89.19 272 MET A CA 1
ATOM 2158 C C . MET A 1 272 ? -3.169 -4.790 -29.039 1.00 89.19 272 MET A C 1
ATOM 2160 O O . MET A 1 272 ? -2.368 -5.699 -29.260 1.00 89.19 272 MET A O 1
ATOM 2164 N N . ASP A 1 273 ? -3.211 -3.637 -29.697 1.00 81.81 273 ASP A N 1
ATOM 2165 C CA . ASP A 1 273 ? -2.191 -3.233 -30.647 1.00 81.81 273 ASP A CA 1
ATOM 2166 C C . ASP A 1 273 ? -0.828 -3.154 -29.949 1.00 81.81 273 ASP A C 1
ATOM 2168 O O . ASP A 1 273 ? -0.722 -2.641 -28.829 1.00 81.81 273 ASP A O 1
ATOM 2172 N N . ARG A 1 274 ? 0.202 -3.689 -30.606 1.00 71.69 274 ARG A N 1
ATOM 2173 C CA . ARG A 1 274 ? 1.556 -3.780 -30.053 1.00 71.69 274 ARG A CA 1
ATOM 2174 C C . ARG A 1 274 ? 2.159 -2.403 -29.814 1.00 71.69 274 ARG A C 1
ATOM 2176 O O . ARG A 1 274 ? 2.929 -2.265 -28.877 1.00 71.69 274 ARG A O 1
ATOM 2183 N N . GLU A 1 275 ? 1.749 -1.401 -30.589 1.00 72.06 275 GLU A N 1
ATOM 2184 C CA . GLU A 1 275 ? 2.258 -0.028 -30.492 1.00 72.06 275 GLU A CA 1
ATOM 2185 C C . GLU A 1 275 ? 1.684 0.756 -29.295 1.00 72.06 275 GLU A C 1
ATOM 2187 O O . GLU A 1 275 ? 2.178 1.827 -28.937 1.00 72.06 275 GLU A O 1
ATOM 2192 N N . ARG A 1 276 ? 0.646 0.239 -28.617 1.00 76.31 276 ARG A N 1
ATOM 2193 C CA . ARG A 1 276 ? 0.079 0.900 -27.432 1.00 76.31 276 ARG A CA 1
ATOM 2194 C C . ARG A 1 276 ? 0.893 0.564 -26.189 1.00 76.31 276 ARG A C 1
ATOM 2196 O O . ARG A 1 276 ? 0.618 -0.405 -25.475 1.00 76.31 276 ARG A O 1
ATOM 2203 N N . HIS A 1 277 ? 1.888 1.405 -25.910 1.00 68.56 277 HIS A N 1
ATOM 2204 C CA . HIS A 1 277 ? 2.744 1.288 -24.724 1.00 68.56 277 HIS A CA 1
ATOM 2205 C C . HIS A 1 277 ? 2.239 2.035 -23.491 1.00 68.56 277 HIS A C 1
ATOM 2207 O O . HIS A 1 277 ? 2.496 1.602 -22.365 1.00 68.56 277 HIS A O 1
ATOM 2213 N N . VAL A 1 278 ? 1.489 3.110 -23.724 1.00 73.69 278 VAL A N 1
ATOM 2214 C CA . VAL A 1 278 ? 0.929 3.979 -22.692 1.00 73.69 278 VAL A CA 1
ATOM 2215 C C . VAL A 1 278 ? -0.537 3.638 -22.501 1.00 73.69 278 VAL A C 1
ATOM 2217 O O . VAL A 1 278 ? -1.306 3.616 -23.466 1.00 73.69 278 VAL A O 1
ATOM 2220 N N . SER A 1 279 ? -0.930 3.375 -21.257 1.00 69.38 279 SER A N 1
ATOM 2221 C CA . SER A 1 279 ? -2.344 3.270 -20.928 1.00 69.38 279 SER A CA 1
ATOM 2222 C C . SER A 1 279 ? -2.862 4.596 -20.394 1.00 69.38 279 SER A C 1
ATOM 2224 O O . SER A 1 279 ? -2.574 4.980 -19.260 1.00 69.38 279 SER A O 1
ATOM 2226 N N . TYR A 1 280 ? -3.657 5.276 -21.215 1.00 66.56 280 TYR A N 1
ATOM 2227 C CA . TYR A 1 280 ? -4.443 6.429 -20.799 1.00 66.56 280 TYR A CA 1
ATOM 2228 C C . TYR A 1 280 ? -5.753 5.919 -20.199 1.00 66.56 280 TYR A C 1
ATOM 2230 O O . TYR A 1 280 ? -6.711 5.636 -20.916 1.00 66.56 280 TYR A O 1
ATOM 2238 N N . PHE A 1 281 ? -5.781 5.745 -18.880 1.00 58.59 281 PHE A N 1
ATOM 2239 C CA . PHE A 1 281 ? -7.033 5.531 -18.160 1.00 58.59 281 PHE A CA 1
ATOM 2240 C C . PHE A 1 281 ? -7.535 6.892 -17.676 1.00 58.59 281 PHE A C 1
ATOM 2242 O O . PHE A 1 281 ? -6.979 7.450 -16.731 1.00 58.59 281 PHE A O 1
ATOM 2249 N N . ALA A 1 282 ? -8.533 7.426 -18.382 1.00 48.34 282 ALA A N 1
ATOM 2250 C CA . ALA A 1 282 ? -9.321 8.578 -17.948 1.00 48.34 282 ALA A CA 1
ATOM 2251 C C . ALA A 1 282 ? -10.390 8.153 -16.931 1.00 48.34 282 ALA A C 1
ATOM 2253 O O . ALA A 1 282 ? -10.922 7.026 -17.080 1.00 48.34 282 ALA A O 1
#

Radius of gyration: 21.03 Å; Cα contacts (8 Å, |Δi|>4): 462; chains: 1; bounding box: 72×33×56 Å

Sequence (282 aa):
MRDPTFPLDLERMIFELAALTRPRSVLNLLLVAWRVNIWVEPHLYRTLVIGPSPVFGLPRCSVEIFNRIVRTKSPSFLRNSVRNLMIWGVTANQAKTIISACGGIQNLKILAASDQLPLSTLSAFDTMPLRHLYGDLACLFDAFSVPFHHPMFTQITHLELTDTLDGEDGSTHWTGLSYLPNLTHLALSREVESLQVFADILAAYKSLAALLHLPHFPPATHTISDNLANDPRFVIMELPHRTTDWQNGILSGNDYWARAEHFIAMRRAGKMDRERHVSYFA

pLDDT: mean 89.5, std 9.94, range [48.34, 98.38]

Nearest PDB structures (foldseek):
  8b42-assembly1_B  TM=5.541E-01  e=2.522E-02  Mus musculus
  6b5b-assembly1_C  TM=4.157E-01  e=1.168E+00  Mus musculus
  4dn6-assembly1_B  TM=4.015E-01  e=7.489E-01  Burkholderia thailandensis E264
  4dad-assembly1_A-2  TM=3.912E-01  e=1.045E+00  Burkholderia pseudomallei
  5dov-assembly1_A  TM=3.217E-01  e=2.153E+00  Lyngbya majuscula

Foldseek 3Di:
DDDDDDDPVVVLVVLCVCCQQPVVCLVVQCPPDVVSVVSSVLSVQQAEEEDDDDDPPHDYDYLVRVVVCPVVDDLVSQQVRYAHYEAEHEALVSVLVNLLSHLAYQHYAYYDHVAAHDPVSLVSLLRYLHAEYAEAVVNDDVLQDDPLLRNSLQNHQEYEHADPPDDVVRPPSLVSVVSNPNHAYYEYEEDDPDPVVVLVSVVVDVNHQAYEYAYADDDDPHDDDPSLLLQLRYAYEYDPDQSVLVVCCSNPVRHVVVVSNVSSVCVVVVNDDSPPRYDDDD

Organism: NCBI:txid230809

Secondary structure (DSSP, 8-state):
-PPPPPPHHHHHHHHHHHHHH-GGGHHHHTTT-HHHHHHHHHHHSSEEEESSS--TTS-EE-HHHHHHHHHHS-HHHHHHH--EEEEES--HHHHHHHHHH-TT-SEEEEE--SSPPPGGGHHHHTT----EEEE-HHHHS-TT---TTSGGGTT--EEEE-S----TTSSSGGGGGGG-TT--EEEE-SPPS-THHHHHHHHH-TT-SEEEE--SSPPPS----HHHHH-TTEEEE--TTHHHHHHHHHHHS-SHHHHHHHHHHHHHTT-S-TT--EE---

Solvent-accessible surface area (backbone atoms only — not comparable to full-atom values): 15588 Å² total; per-residue (Å²): 134,82,76,90,74,80,57,67,68,59,53,49,50,52,48,42,49,48,27,64,76,36,61,89,48,32,73,63,50,44,70,72,39,75,71,45,23,68,65,34,49,43,57,66,46,24,52,42,36,36,38,86,70,91,59,94,92,57,73,74,36,45,72,69,55,47,55,50,47,62,74,74,44,57,66,66,52,38,22,72,24,24,32,34,39,37,43,28,71,41,47,23,71,54,49,40,54,56,50,58,47,32,43,34,30,28,35,42,34,42,46,63,42,86,39,56,30,58,74,79,46,54,68,46,35,67,74,26,67,30,29,33,44,35,30,41,56,47,36,60,29,60,77,88,56,76,68,37,80,41,69,47,34,51,56,22,30,36,42,35,38,50,53,84,64,67,51,102,76,63,62,72,62,62,62,47,57,73,45,28,83,46,40,28,35,42,33,39,37,41,89,66,98,54,75,60,58,59,44,52,47,54,66,75,41,76,69,47,64,35,40,34,41,32,44,86,56,85,75,68,95,69,82,73,51,71,72,48,59,65,38,52,39,55,40,36,38,72,61,97,49,61,69,62,33,53,50,31,30,74,67,69,57,62,20,67,63,51,52,46,53,51,51,29,52,36,44,74,68,66,74,49,67,78,86,66,56,65,52,86,79,128

Mean predicted aligned error: 4.94 Å